Protein AF-A0A821IYE3-F1 (afdb_monomer_lite)

Radius of gyration: 22.17 Å; chains: 1; bounding box: 54×53×62 Å

Foldseek 3Di:
DQQQFLLVLLVLLQVLQVVLQCLVVVCVVPVVCVVPAAEAEAEPDDLLLPDQQSVLLVLLSSLQSNLVSLRQFHDFYHYDNDPVNCCRQCVPPVSVVVNVVSNVVNRVNSGQSNHADPVRDGNDDADDDDPVDDLPVLSVLLSQLSNQLRVQCCLQFPHADDVPDPLGTQPLVQLLLLLFPQVCLQVVCPDQDHQAVPDDSDDDPDDDPCNRCPPGNRLSRTDPSSNCCSCLRLLQSLSLQRSNLRSLVVDDLQSLQVSCVSDPSSVSSLVSLLVSLVSRDLQSNCCRRVVDGDDDPVVLVVLCVPDDSHSPDDHDSSSSSSVSVVSSVSSNQSSCCSHPVDGDDPVD

Structure (mmCIF, N/CA/C/O backbone):
data_AF-A0A821IYE3-F1
#
_entry.id   AF-A0A821IYE3-F1
#
loop_
_atom_site.group_PDB
_atom_site.id
_atom_site.type_symbol
_atom_site.label_atom_id
_atom_site.label_alt_id
_atom_site.label_comp_id
_atom_site.label_asym_id
_atom_site.label_entity_id
_atom_site.label_seq_id
_atom_site.pdbx_PDB_ins_code
_atom_site.Cartn_x
_atom_site.Cartn_y
_atom_site.Cartn_z
_atom_site.occupancy
_atom_site.B_iso_or_equiv
_atom_site.auth_seq_id
_atom_site.auth_comp_id
_atom_site.auth_asym_id
_atom_site.auth_atom_id
_atom_site.pdbx_PDB_model_num
ATOM 1 N N . VAL A 1 1 ? 1.508 6.274 3.520 1.00 46.75 1 VAL A N 1
ATOM 2 C CA . VAL A 1 1 ? 2.167 5.566 2.398 1.00 46.75 1 VAL A CA 1
ATOM 3 C C . VAL A 1 1 ? 3.207 6.440 1.694 1.00 46.75 1 VAL A C 1
ATOM 5 O O . VAL A 1 1 ? 4.390 6.249 1.892 1.00 46.75 1 VAL A O 1
ATOM 8 N N . ARG A 1 2 ? 2.815 7.497 0.974 1.00 52.16 2 ARG A N 1
ATOM 9 C CA . ARG A 1 2 ? 3.666 8.191 -0.016 1.00 52.16 2 ARG A CA 1
ATOM 10 C C . ARG A 1 2 ? 5.079 8.659 0.376 1.00 52.16 2 ARG A C 1
ATOM 12 O O . ARG A 1 2 ? 5.952 8.692 -0.479 1.00 52.16 2 ARG A O 1
ATOM 19 N N . ARG A 1 3 ? 5.283 9.075 1.627 1.00 57.94 3 ARG A N 1
ATOM 20 C CA . ARG A 1 3 ? 6.591 9.540 2.113 1.00 57.94 3 ARG A CA 1
ATOM 21 C C . ARG A 1 3 ? 7.444 8.433 2.724 1.00 57.94 3 ARG A C 1
ATOM 23 O O . ARG A 1 3 ? 8.630 8.634 2.848 1.00 57.94 3 ARG A O 1
ATOM 30 N N . ASN A 1 4 ? 6.841 7.304 3.091 1.00 61.84 4 ASN A N 1
ATOM 31 C CA . ASN A 1 4 ? 7.464 6.232 3.873 1.00 61.84 4 ASN A CA 1
ATOM 32 C C . ASN A 1 4 ? 7.354 4.866 3.159 1.00 61.84 4 ASN A C 1
ATOM 34 O O . ASN A 1 4 ? 7.509 3.827 3.797 1.00 61.84 4 ASN A O 1
ATOM 38 N N . GLY A 1 5 ? 7.004 4.865 1.867 1.00 76.94 5 GLY A N 1
ATOM 39 C CA . GLY A 1 5 ? 6.704 3.658 1.103 1.00 76.94 5 GLY A CA 1
ATOM 40 C C . GLY A 1 5 ? 5.578 2.816 1.703 1.00 76.94 5 GLY A C 1
ATOM 41 O O . GLY A 1 5 ? 4.672 3.320 2.381 1.00 76.94 5 GLY A O 1
ATOM 42 N N . ARG A 1 6 ? 5.672 1.511 1.453 1.00 78.88 6 ARG A N 1
ATOM 43 C CA . ARG A 1 6 ? 4.796 0.466 1.994 1.00 78.88 6 ARG A CA 1
ATOM 44 C C . ARG A 1 6 ? 5.051 0.158 3.480 1.00 78.88 6 ARG A C 1
ATOM 46 O O . ARG A 1 6 ? 4.275 -0.540 4.112 1.00 78.88 6 ARG A O 1
ATOM 53 N N . GLY A 1 7 ? 6.093 0.731 4.081 1.00 80.44 7 GLY A N 1
ATOM 54 C CA . GLY A 1 7 ? 6.325 0.640 5.525 1.00 80.44 7 GLY A CA 1
ATOM 55 C C . GLY A 1 7 ? 5.455 1.579 6.374 1.00 80.44 7 GLY A C 1
ATOM 56 O O . GLY A 1 7 ? 5.539 1.567 7.599 1.00 80.44 7 GLY A O 1
ATOM 57 N N . ALA A 1 8 ? 4.632 2.433 5.753 1.00 82.81 8 ALA A N 1
ATOM 58 C CA . ALA A 1 8 ? 3.844 3.442 6.463 1.00 82.81 8 ALA A CA 1
ATOM 59 C C . ALA A 1 8 ? 2.698 2.853 7.299 1.00 82.81 8 ALA A C 1
ATOM 61 O O . ALA A 1 8 ? 2.231 3.505 8.232 1.00 82.81 8 ALA A O 1
ATOM 62 N N . GLU A 1 9 ? 2.227 1.668 6.926 1.00 83.19 9 GLU A N 1
ATOM 63 C CA . GLU A 1 9 ? 1.075 0.978 7.487 1.00 83.19 9 GLU A CA 1
ATOM 64 C C . GLU A 1 9 ? 1.271 0.719 8.986 1.00 83.19 9 GLU A C 1
ATOM 66 O O . GLU A 1 9 ? 0.440 1.144 9.785 1.00 83.19 9 GLU A O 1
ATOM 71 N N . SER A 1 10 ? 2.413 0.149 9.385 1.00 86.62 10 SER A N 1
ATOM 72 C CA . SER A 1 10 ? 2.747 -0.068 10.801 1.00 86.62 10 SER A CA 1
ATOM 73 C C . SER A 1 10 ? 2.772 1.242 11.596 1.00 86.62 10 SER A C 1
ATOM 75 O O . SER A 1 10 ? 2.124 1.340 12.635 1.00 86.62 10 SER A O 1
ATOM 77 N N . SER A 1 11 ? 3.415 2.298 11.079 1.00 86.94 11 SER A N 1
ATOM 78 C CA . SER A 1 11 ? 3.460 3.590 11.782 1.00 86.94 11 SER A CA 1
ATOM 79 C C . SER A 1 11 ? 2.073 4.219 11.966 1.00 86.94 11 SER A C 1
ATOM 81 O O . SER A 1 11 ? 1.833 4.900 12.961 1.00 86.94 11 SER A O 1
ATOM 83 N N . GLN A 1 12 ? 1.154 4.019 11.014 1.00 86.31 12 GLN A N 1
ATOM 84 C CA . GLN A 1 12 ? -0.226 4.497 11.132 1.00 86.31 12 GLN A CA 1
ATOM 85 C C . GLN A 1 12 ? -1.007 3.719 12.194 1.00 86.31 12 GLN A C 1
ATOM 87 O O . GLN A 1 12 ? -1.768 4.325 12.952 1.00 86.31 12 GLN A O 1
ATOM 92 N N . GLU A 1 13 ? -0.811 2.403 12.265 1.00 87.94 13 GLU A N 1
ATOM 93 C CA . GLU A 1 13 ? -1.439 1.553 13.276 1.00 87.94 13 GLU A CA 1
ATOM 94 C C . GLU A 1 13 ? -0.917 1.873 14.676 1.00 87.94 13 GLU A C 1
ATOM 96 O O . GLU A 1 13 ? -1.718 2.142 15.569 1.00 87.94 13 GLU A O 1
ATOM 101 N N . GLU A 1 14 ? 0.401 1.958 14.860 1.00 89.19 14 GLU A N 1
ATOM 102 C CA . GLU A 1 14 ? 0.997 2.319 16.149 1.00 89.19 14 GLU A CA 1
ATOM 103 C C . GLU A 1 14 ? 0.532 3.695 16.638 1.00 89.19 14 GLU A C 1
ATOM 105 O O . GLU A 1 14 ? 0.160 3.850 17.802 1.00 89.19 14 GLU A O 1
ATOM 110 N N . ALA A 1 15 ? 0.532 4.702 15.757 1.00 90.06 15 ALA A N 1
ATOM 111 C CA . ALA A 1 15 ? 0.094 6.047 16.117 1.00 90.06 15 ALA A CA 1
ATOM 112 C C . ALA A 1 15 ? -1.390 6.071 16.510 1.00 90.06 15 ALA A C 1
ATOM 114 O O . ALA A 1 15 ? -1.751 6.688 17.512 1.00 90.06 15 ALA A O 1
ATOM 115 N N . SER A 1 16 ? -2.240 5.372 15.750 1.00 90.06 16 SER A N 1
ATOM 116 C CA . SER A 1 16 ? -3.677 5.289 16.038 1.00 90.06 16 SER A CA 1
ATOM 117 C C . SER A 1 16 ? -3.936 4.574 17.363 1.00 90.06 16 SER A C 1
ATOM 119 O O . SER A 1 16 ? -4.686 5.075 18.195 1.00 90.06 16 SER A O 1
ATOM 121 N N . GLY A 1 17 ? -3.281 3.434 17.588 1.00 90.75 17 GLY A N 1
ATOM 122 C CA . GLY A 1 17 ? -3.427 2.643 18.804 1.00 90.75 17 GLY A CA 1
ATOM 123 C C . GLY A 1 17 ? -3.004 3.394 20.061 1.00 90.75 17 GLY A C 1
ATOM 124 O O . GLY A 1 17 ? -3.775 3.465 21.018 1.00 90.75 17 GLY A O 1
ATOM 125 N N . LYS A 1 18 ? -1.835 4.048 20.028 1.00 92.25 18 LYS A N 1
ATOM 126 C CA . LYS A 1 18 ? -1.357 4.903 21.127 1.00 92.25 18 LYS A CA 1
ATOM 127 C C . LYS A 1 18 ? -2.339 6.039 21.425 1.00 92.25 18 LYS A C 1
ATOM 129 O O . LYS A 1 18 ? -2.663 6.267 22.587 1.00 92.25 18 LYS A O 1
ATOM 134 N N . LEU A 1 19 ? -2.873 6.702 20.395 1.00 92.19 19 LEU A N 1
ATOM 135 C CA . LEU A 1 19 ? -3.896 7.742 20.559 1.00 92.19 19 LEU A CA 1
ATOM 136 C C . LEU A 1 19 ? -5.156 7.213 21.256 1.00 92.19 19 LEU A C 1
ATOM 138 O O . LEU A 1 19 ? -5.636 7.843 22.197 1.00 92.19 19 LEU A O 1
ATOM 142 N N . TYR A 1 20 ? -5.675 6.056 20.834 1.00 92.31 20 TYR A N 1
ATOM 143 C CA . TYR A 1 20 ? -6.845 5.446 21.472 1.00 92.31 20 TYR A CA 1
ATOM 144 C C . TYR A 1 20 ? -6.582 5.070 22.934 1.00 92.31 20 TYR A C 1
ATOM 146 O O . TYR A 1 20 ? -7.424 5.332 23.791 1.00 92.31 20 TYR A O 1
ATOM 154 N N . ALA A 1 21 ? -5.411 4.505 23.233 1.00 90.06 21 ALA A N 1
ATOM 155 C CA . ALA A 1 21 ? -5.035 4.088 24.583 1.00 90.06 21 ALA A CA 1
ATOM 156 C C . ALA A 1 21 ? -4.875 5.273 25.553 1.00 90.06 21 ALA A C 1
ATOM 158 O O . ALA A 1 21 ? -5.255 5.187 26.721 1.00 90.06 21 ALA A O 1
ATOM 159 N N . MET A 1 22 ? -4.361 6.408 25.068 1.00 91.94 22 MET A N 1
ATOM 160 C CA . MET A 1 22 ? -4.157 7.612 25.882 1.00 91.94 22 MET A CA 1
ATOM 161 C C . MET A 1 22 ? -5.466 8.287 26.313 1.00 91.94 22 MET A C 1
ATOM 163 O O . MET A 1 22 ? -5.477 9.019 27.303 1.00 91.94 22 MET A O 1
ATOM 167 N N . LEU A 1 23 ? -6.575 8.050 25.606 1.00 90.50 23 LEU A N 1
ATOM 168 C CA . LEU A 1 23 ? -7.849 8.736 25.837 1.00 90.50 23 LEU A CA 1
ATOM 169 C C . LEU A 1 23 ? -8.350 8.604 27.284 1.00 90.50 23 LEU A C 1
ATOM 171 O O . LEU A 1 23 ? -8.834 9.574 27.864 1.00 90.50 23 LEU A O 1
ATOM 175 N N . GLU A 1 24 ? -8.207 7.427 27.887 1.00 86.19 24 GLU A N 1
ATOM 176 C CA . GLU A 1 24 ? -8.676 7.181 29.256 1.00 86.19 24 GLU A CA 1
ATOM 177 C C . GLU A 1 24 ? -7.833 7.920 30.300 1.00 86.19 24 GLU A C 1
ATOM 179 O O . GLU A 1 24 ? -8.366 8.426 31.284 1.00 86.19 24 GLU A O 1
ATOM 184 N N . GLN A 1 25 ? -6.529 8.078 30.054 1.00 89.31 25 GLN A N 1
ATOM 185 C CA . GLN A 1 25 ? -5.665 8.887 30.917 1.00 89.31 25 GLN A CA 1
ATOM 186 C C . GLN A 1 25 ? -6.094 10.361 30.894 1.00 89.31 25 GLN A C 1
ATOM 188 O O . GLN A 1 25 ? -6.140 11.005 31.942 1.00 89.31 25 GLN A O 1
ATOM 193 N N . PHE A 1 26 ? -6.478 10.879 29.720 1.00 90.69 26 PHE A N 1
ATOM 194 C CA . PHE A 1 26 ? -7.023 12.233 29.596 1.00 90.69 26 PHE A CA 1
ATOM 195 C C . PHE A 1 26 ? -8.342 12.398 30.348 1.00 90.69 26 PHE A C 1
ATOM 197 O O . PHE A 1 26 ? -8.493 13.372 31.077 1.00 90.69 26 PHE A O 1
ATOM 204 N N . LYS A 1 27 ? -9.273 11.448 30.228 1.00 91.25 27 LYS A N 1
ATOM 205 C CA . LYS A 1 27 ? -10.560 11.503 30.941 1.00 91.25 27 LYS A CA 1
ATOM 206 C C . LYS A 1 27 ? -10.408 11.452 32.456 1.00 91.25 27 LYS A C 1
ATOM 208 O O . LYS A 1 27 ? -11.122 12.156 33.160 1.00 91.25 27 LYS A O 1
ATOM 213 N N . ASN A 1 28 ? -9.473 10.642 32.950 1.00 89.81 28 ASN A N 1
ATOM 214 C CA . ASN A 1 28 ? -9.194 10.546 34.381 1.00 89.81 28 ASN A CA 1
ATOM 215 C C . ASN A 1 28 ? -8.595 11.846 34.931 1.00 89.81 28 ASN A C 1
ATOM 217 O O . ASN A 1 28 ? -8.891 12.230 36.058 1.00 89.81 28 ASN A O 1
ATOM 221 N N . LYS A 1 29 ? -7.756 12.521 34.136 1.00 95.19 29 LYS A N 1
ATOM 222 C CA . LYS A 1 29 ? -7.135 13.795 34.515 1.00 95.19 29 LYS A CA 1
ATOM 223 C C . LYS A 1 29 ? -8.089 14.989 34.384 1.00 95.19 29 LYS A C 1
ATOM 225 O O . LYS A 1 29 ? -7.988 15.918 35.178 1.00 95.19 29 LYS A O 1
ATOM 230 N N . TYR A 1 30 ? -8.986 14.958 33.399 1.00 95.12 30 TYR A N 1
ATOM 231 C CA . TYR A 1 30 ? -9.912 16.038 33.047 1.00 95.12 30 TYR A CA 1
ATOM 232 C C . TYR A 1 30 ? -11.354 15.500 33.009 1.00 95.12 30 TYR A C 1
ATOM 234 O O . TYR A 1 30 ? -11.823 15.062 31.950 1.00 95.12 30 TYR A O 1
ATOM 242 N N . PRO A 1 31 ? -12.070 15.487 34.151 1.00 91.75 31 PRO A N 1
ATOM 243 C CA . PRO A 1 31 ? -13.416 14.916 34.256 1.00 91.75 31 PRO A CA 1
ATOM 244 C C . PRO A 1 31 ? -14.448 15.537 33.301 1.00 91.75 31 PRO A C 1
ATOM 246 O O . PRO A 1 31 ? -15.399 14.870 32.883 1.00 91.75 31 PRO A O 1
ATOM 249 N N . GLU A 1 32 ? -14.258 16.797 32.905 1.00 94.06 32 GLU A N 1
ATOM 250 C CA . GLU A 1 32 ? -15.062 17.489 31.896 1.00 94.06 32 GLU A CA 1
ATOM 251 C C . GLU A 1 32 ? -14.998 16.806 30.518 1.00 94.06 32 GLU A C 1
ATOM 253 O O . GLU A 1 32 ? -15.943 16.891 29.732 1.00 94.06 32 GLU A O 1
ATOM 258 N N . LEU A 1 33 ? -13.933 16.043 30.249 1.00 92.44 33 LEU A N 1
ATOM 259 C CA . LEU A 1 33 ? -13.732 15.287 29.015 1.00 92.44 33 LEU A CA 1
ATOM 260 C C . LEU A 1 33 ? -14.291 13.859 29.078 1.00 92.44 33 LEU A C 1
ATOM 262 O O . LEU A 1 33 ? -14.030 13.083 28.161 1.00 92.44 33 LEU A O 1
ATOM 266 N N . LYS A 1 34 ? -15.094 13.481 30.087 1.00 88.69 34 LYS A N 1
ATOM 267 C CA . LYS A 1 34 ? -15.634 12.108 30.242 1.00 88.69 34 LYS A CA 1
ATOM 268 C C . LYS A 1 34 ? -16.288 11.526 28.977 1.00 88.69 34 LYS A C 1
ATOM 270 O O . LYS A 1 34 ? -16.219 10.322 28.735 1.00 88.69 34 LYS A O 1
ATOM 275 N N . ASN A 1 35 ? -16.877 12.385 28.143 1.00 89.00 35 ASN A N 1
ATOM 276 C CA . ASN A 1 35 ? -17.561 12.010 26.902 1.00 89.00 35 ASN A CA 1
ATOM 277 C C . ASN A 1 35 ? -16.679 12.106 25.643 1.00 89.00 35 ASN A C 1
ATOM 279 O O . ASN A 1 35 ? -17.167 11.835 24.545 1.00 89.00 35 ASN A O 1
ATOM 283 N N . LEU A 1 36 ? -15.405 12.490 25.775 1.00 89.94 36 LEU A N 1
ATOM 284 C CA . LEU A 1 36 ? -14.471 12.605 24.659 1.00 89.94 36 LEU A CA 1
ATOM 285 C C . LEU A 1 36 ? -14.284 11.243 23.980 1.00 89.94 36 LEU A C 1
ATOM 287 O O . LEU A 1 36 ? -14.070 10.217 24.633 1.00 89.94 36 LEU A O 1
ATOM 291 N N . LYS A 1 37 ? -14.344 11.245 22.648 1.00 87.44 37 LYS A N 1
ATOM 292 C CA . LYS A 1 37 ? -14.108 10.075 21.800 1.00 87.44 37 LYS A CA 1
ATOM 293 C C . LYS A 1 37 ? -13.188 10.460 20.655 1.00 87.44 37 LYS A C 1
ATOM 295 O O . LYS A 1 37 ? -13.336 11.526 20.067 1.00 87.44 37 LYS A O 1
ATOM 300 N N . ILE A 1 38 ? -12.269 9.563 20.314 1.00 89.94 38 ILE A N 1
ATOM 301 C CA . ILE A 1 38 ? -11.395 9.721 19.151 1.00 89.94 38 ILE A CA 1
ATOM 302 C C . ILE A 1 38 ? -12.020 8.966 17.984 1.00 89.94 38 ILE A C 1
ATOM 304 O O . ILE A 1 38 ? -12.283 7.768 18.082 1.00 89.94 38 ILE A O 1
ATOM 308 N N . HIS A 1 39 ? -12.266 9.676 16.886 1.00 90.38 39 HIS A N 1
ATOM 309 C CA . HIS A 1 39 ? -12.798 9.107 15.652 1.00 90.38 39 HIS A CA 1
ATOM 310 C C . HIS A 1 39 ? -11.628 8.907 14.687 1.00 90.38 39 HIS A C 1
ATOM 312 O O . HIS A 1 39 ? -10.963 9.871 14.304 1.00 90.38 39 HIS A O 1
ATOM 318 N N . GLY A 1 40 ? -11.345 7.658 14.314 1.00 86.31 40 GLY A N 1
ATOM 319 C CA . GLY A 1 40 ? -10.315 7.373 13.314 1.00 86.31 40 GLY A CA 1
ATOM 320 C C . GLY A 1 40 ? -10.782 7.836 11.942 1.00 86.31 40 GLY A C 1
ATOM 321 O O . GLY A 1 40 ? -11.825 7.378 11.489 1.00 86.31 40 GLY A O 1
ATOM 322 N N . PHE A 1 41 ? -10.042 8.728 11.282 1.00 88.75 41 PHE A N 1
ATOM 323 C CA . PHE A 1 41 ? -10.329 9.133 9.905 1.00 88.75 41 PHE A CA 1
ATOM 324 C C . PHE A 1 41 ? -9.314 8.519 8.939 1.00 88.75 41 PHE A C 1
ATOM 326 O O . PHE A 1 41 ? -8.134 8.873 8.950 1.00 88.75 41 PHE A O 1
ATOM 333 N N . SER A 1 42 ? -9.784 7.627 8.069 1.00 84.56 42 SER A N 1
ATOM 334 C CA . SER A 1 42 ? -8.978 7.032 7.006 1.00 84.56 42 SER A CA 1
ATOM 335 C C . SER A 1 42 ? -9.132 7.828 5.709 1.00 84.56 42 SER A C 1
ATOM 337 O O . SER A 1 42 ? -10.143 7.739 5.003 1.00 84.56 42 SER A O 1
ATOM 339 N N . GLY 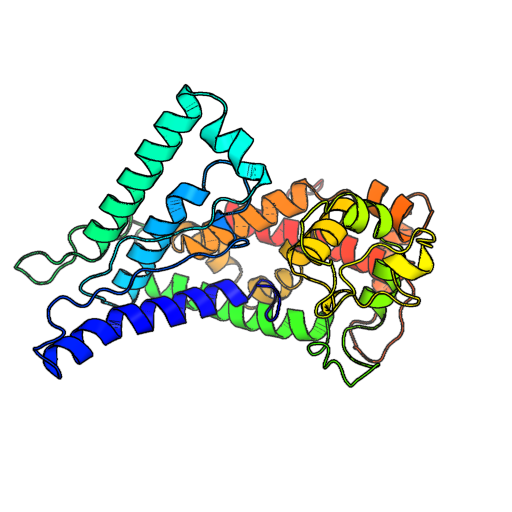A 1 43 ? -8.127 8.648 5.398 1.00 79.38 43 GLY A N 1
ATOM 340 C CA . GLY A 1 43 ? -8.059 9.407 4.148 1.00 79.38 43 GLY A CA 1
ATOM 341 C C . GLY A 1 43 ? -7.747 8.522 2.940 1.00 79.38 43 GLY A C 1
ATOM 342 O O . GLY A 1 43 ? -7.151 7.465 3.101 1.00 79.38 43 GLY A O 1
ATOM 343 N N . GLY A 1 44 ? -8.103 8.986 1.736 1.00 67.44 44 GLY A N 1
ATOM 344 C CA . GLY A 1 44 ? -7.931 8.238 0.486 1.00 67.44 44 GLY A CA 1
ATOM 345 C C . GLY A 1 44 ? -6.506 7.710 0.259 1.00 67.44 44 GLY A C 1
ATOM 346 O O . GLY A 1 44 ? -5.550 8.486 0.223 1.00 67.44 44 GLY A O 1
ATOM 347 N N . GLY A 1 45 ? -6.383 6.400 0.035 1.00 63.22 45 GLY A N 1
ATOM 348 C CA . GLY A 1 45 ? -5.127 5.726 -0.318 1.00 63.22 45 GLY A CA 1
ATOM 349 C C . GLY A 1 45 ? -4.608 4.731 0.722 1.00 63.22 45 GLY A C 1
ATOM 350 O O . GLY A 1 45 ? -3.466 4.288 0.602 1.00 63.22 45 GLY A O 1
ATOM 351 N N . ALA A 1 46 ? -5.408 4.376 1.732 1.00 64.56 46 ALA A N 1
ATOM 352 C CA . ALA A 1 46 ? -5.123 3.216 2.577 1.00 64.56 46 ALA A CA 1
ATOM 353 C C . ALA A 1 46 ? -5.199 1.911 1.759 1.00 64.56 46 ALA A C 1
ATOM 355 O O . ALA A 1 46 ? -5.975 1.829 0.808 1.00 64.56 46 ALA A O 1
ATOM 356 N N . ALA A 1 47 ? -4.454 0.868 2.145 1.00 62.78 47 ALA A N 1
ATOM 357 C CA . ALA A 1 47 ? -4.479 -0.425 1.446 1.00 62.78 47 ALA A CA 1
ATOM 358 C C . ALA A 1 47 ? -5.904 -1.007 1.334 1.00 62.78 47 ALA A C 1
ATOM 360 O O . ALA A 1 47 ? -6.296 -1.497 0.283 1.00 62.78 47 ALA A O 1
ATOM 361 N N . LEU A 1 48 ? -6.716 -0.859 2.388 1.00 65.56 48 LEU A N 1
ATOM 362 C CA . LEU A 1 48 ? -8.122 -1.284 2.410 1.00 65.56 48 LEU A CA 1
ATOM 363 C C . LEU A 1 48 ? -9.045 -0.446 1.513 1.00 65.56 48 LEU A C 1
ATOM 365 O O . LEU A 1 48 ? -10.130 -0.892 1.158 1.00 65.56 48 LEU A O 1
ATOM 369 N N . GLN A 1 49 ? -8.626 0.758 1.128 1.00 69.56 49 GLN A N 1
ATOM 370 C CA . GLN A 1 49 ? -9.373 1.633 0.227 1.00 69.56 49 GLN A CA 1
ATOM 371 C C . GLN A 1 49 ? -9.032 1.396 -1.244 1.00 69.56 49 GLN A C 1
ATOM 373 O O . GLN A 1 49 ? -9.502 2.148 -2.086 1.00 69.56 49 GLN A O 1
ATOM 378 N N . ARG A 1 50 ? -8.241 0.375 -1.587 1.00 61.47 50 ARG A N 1
ATOM 379 C CA . ARG A 1 50 ? -7.919 0.016 -2.973 1.00 61.47 50 ARG A CA 1
ATOM 380 C C . ARG A 1 50 ? -8.628 -1.305 -3.303 1.00 61.47 50 ARG A C 1
ATOM 382 O O . ARG A 1 50 ? -8.245 -2.342 -2.780 1.00 61.47 50 ARG A O 1
ATOM 389 N N . GLY A 1 51 ? -9.695 -1.265 -4.114 1.00 52.56 51 GLY A N 1
ATOM 390 C CA . GLY A 1 51 ? -10.368 -2.480 -4.625 1.00 52.56 51 GLY A CA 1
ATOM 391 C C . GLY A 1 51 ? -11.782 -2.808 -4.105 1.00 52.56 51 GLY A C 1
ATOM 392 O O . GLY A 1 51 ? -12.003 -3.876 -3.547 1.00 52.56 51 GLY A O 1
ATOM 393 N N . GLY A 1 52 ? -12.767 -1.931 -4.340 1.00 55.62 52 GLY A N 1
ATOM 394 C CA . GLY A 1 52 ? -14.147 -2.366 -4.651 1.00 55.62 52 GLY A CA 1
ATOM 395 C C . GLY A 1 52 ? -14.967 -3.152 -3.611 1.00 55.62 52 GLY A C 1
ATOM 396 O O . GLY A 1 52 ? -15.900 -3.835 -4.007 1.00 55.62 52 GLY A O 1
ATOM 397 N N . GLY A 1 53 ? -14.679 -3.055 -2.306 1.00 60.94 53 GLY A N 1
ATOM 398 C CA . GLY A 1 53 ? -15.571 -3.596 -1.258 1.00 60.94 53 GLY A CA 1
ATOM 399 C C . GLY A 1 53 ? -14.945 -3.705 0.134 1.00 60.94 53 GLY A C 1
ATOM 400 O O . GLY A 1 53 ? -15.601 -3.463 1.146 1.00 60.94 53 GLY A O 1
ATOM 401 N N . ARG A 1 54 ? -13.631 -3.951 0.202 1.00 74.56 54 ARG A N 1
ATOM 402 C CA . ARG A 1 54 ? -12.887 -4.070 1.475 1.00 74.56 54 ARG A CA 1
ATOM 403 C C . ARG A 1 54 ? -12.7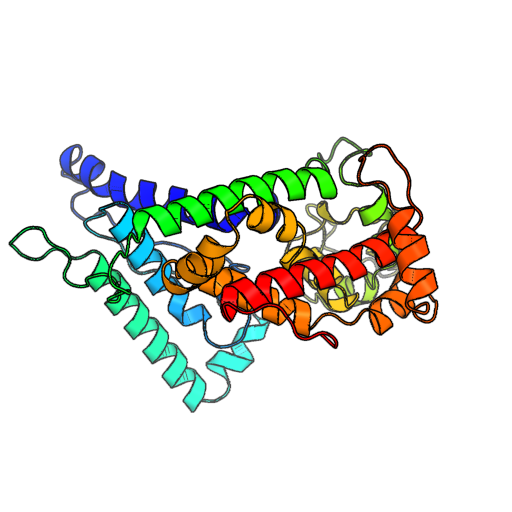03 -2.755 2.228 1.00 74.56 54 ARG A C 1
ATOM 405 O O . ARG A 1 54 ? -12.311 -2.761 3.392 1.00 74.56 54 ARG A O 1
ATOM 412 N N . VAL A 1 55 ? -13.040 -1.634 1.592 1.00 79.06 55 VAL A N 1
ATOM 413 C CA . VAL A 1 55 ? -13.072 -0.312 2.229 1.00 79.06 55 VAL A CA 1
ATOM 414 C C . VAL A 1 55 ? -13.986 -0.296 3.454 1.00 79.06 55 VAL A C 1
ATOM 416 O O . VAL A 1 55 ? -13.732 0.430 4.412 1.00 79.06 55 VAL A O 1
ATOM 419 N N . THR A 1 56 ? -15.003 -1.155 3.461 1.00 83.12 56 THR A N 1
ATOM 420 C CA . THR A 1 56 ? -15.918 -1.327 4.589 1.00 83.12 56 THR A CA 1
ATOM 421 C C . THR A 1 56 ? -15.218 -1.881 5.837 1.00 83.12 56 THR A C 1
ATOM 423 O O . THR A 1 56 ? -15.602 -1.545 6.953 1.00 83.12 56 THR A O 1
ATOM 426 N N . GLU A 1 57 ? -14.119 -2.630 5.683 1.00 85.12 57 GLU A N 1
ATOM 427 C CA . GLU A 1 57 ? -13.357 -3.239 6.784 1.00 85.12 57 GLU A CA 1
ATOM 428 C C . GLU A 1 57 ? -12.416 -2.260 7.513 1.00 85.12 57 GLU A C 1
ATOM 430 O O . GLU A 1 57 ? -11.774 -2.638 8.495 1.00 85.12 57 GLU A O 1
ATOM 435 N N . VAL A 1 58 ? -12.308 -1.003 7.063 1.00 85.81 58 VAL A N 1
ATOM 436 C CA . VAL A 1 58 ? -11.441 0.010 7.697 1.00 85.81 58 VAL A CA 1
ATOM 437 C C . VAL A 1 58 ? -11.779 0.179 9.178 1.00 85.81 58 VAL A C 1
ATOM 439 O O . VAL A 1 58 ? -10.874 0.226 10.010 1.00 85.81 58 VAL A O 1
ATOM 442 N N . ALA A 1 59 ? -13.072 0.213 9.518 1.00 87.88 59 ALA A N 1
ATOM 443 C CA . ALA A 1 59 ? -13.519 0.365 10.899 1.00 87.88 59 ALA A CA 1
ATOM 444 C C . ALA A 1 59 ? -13.035 -0.785 11.789 1.00 87.88 59 ALA A C 1
ATOM 446 O O . ALA A 1 59 ? -12.482 -0.554 12.863 1.00 87.88 59 ALA A O 1
ATOM 447 N N . HIS A 1 60 ? -13.154 -2.021 11.304 1.00 87.44 60 HIS A N 1
ATOM 448 C CA . HIS A 1 60 ? -12.630 -3.195 11.991 1.00 87.44 60 HIS A CA 1
ATOM 449 C C . HIS A 1 60 ? -11.115 -3.092 12.210 1.00 87.44 60 HIS A C 1
ATOM 451 O O . HIS A 1 60 ? -10.638 -3.436 13.290 1.00 87.44 60 HIS A O 1
ATOM 457 N N . ASN A 1 61 ? -10.343 -2.548 11.261 1.00 86.31 61 ASN A N 1
ATOM 458 C CA . ASN A 1 61 ? -8.914 -2.349 11.505 1.00 86.31 61 ASN A CA 1
ATOM 459 C C . ASN A 1 61 ? -8.646 -1.411 12.693 1.00 86.31 61 ASN A C 1
ATOM 461 O O . ASN A 1 61 ? -7.808 -1.724 13.536 1.00 86.31 61 ASN A O 1
ATOM 465 N N . HIS A 1 62 ? -9.389 -0.304 12.792 1.00 89.00 62 HIS A N 1
ATOM 466 C CA . HIS A 1 62 ? -9.286 0.613 13.929 1.00 89.00 62 HIS A CA 1
ATOM 467 C C . HIS A 1 62 ? -9.649 -0.065 15.257 1.00 89.00 62 HIS A C 1
ATOM 469 O O . HIS A 1 62 ? -8.909 0.104 16.222 1.00 89.00 62 HIS A O 1
ATOM 475 N N . GLY A 1 63 ? -10.717 -0.872 15.299 1.00 89.50 63 GLY A N 1
ATOM 476 C CA . GLY A 1 63 ? -11.106 -1.634 16.496 1.00 89.50 63 GLY A CA 1
ATOM 477 C C . GLY A 1 63 ? -10.028 -2.602 16.968 1.00 89.50 63 GLY A C 1
ATOM 478 O O . GLY A 1 63 ? -9.671 -2.619 18.147 1.00 89.50 63 GLY A O 1
ATOM 479 N N . ARG A 1 64 ? -9.429 -3.347 16.034 1.00 87.69 64 ARG A N 1
ATOM 480 C CA . ARG A 1 64 ? -8.367 -4.307 16.346 1.00 87.69 64 ARG A CA 1
ATOM 481 C C . ARG A 1 64 ? -7.121 -3.609 16.878 1.00 87.69 64 ARG A C 1
ATOM 483 O O . ARG A 1 64 ? -6.557 -4.062 17.869 1.00 87.69 64 ARG A O 1
ATOM 490 N N . VAL A 1 65 ? -6.710 -2.516 16.234 1.00 88.88 65 VAL A N 1
ATOM 491 C CA . VAL A 1 65 ? -5.564 -1.706 16.665 1.00 88.88 65 VAL A CA 1
ATOM 492 C C . VAL A 1 65 ? -5.829 -1.096 18.042 1.00 88.88 65 VAL A C 1
ATOM 494 O O . VAL A 1 65 ? -4.988 -1.204 18.925 1.00 88.88 65 VAL A O 1
ATOM 497 N N . ALA A 1 66 ? -7.006 -0.511 18.267 1.00 89.81 66 ALA A N 1
ATOM 498 C CA . ALA A 1 66 ? -7.385 0.047 19.562 1.00 89.81 66 ALA A CA 1
ATOM 499 C C . ALA A 1 66 ? -7.308 -1.011 20.676 1.00 89.81 66 ALA A C 1
ATOM 501 O O . ALA A 1 66 ? -6.686 -0.775 21.709 1.00 89.81 66 ALA A O 1
ATOM 502 N N . ARG A 1 67 ? -7.860 -2.203 20.432 1.00 87.81 67 ARG A N 1
ATOM 503 C CA . ARG A 1 67 ? -7.806 -3.337 21.361 1.00 87.81 67 ARG A CA 1
ATOM 504 C C . ARG A 1 67 ? -6.381 -3.831 21.623 1.00 87.81 67 ARG A C 1
ATOM 506 O O . ARG A 1 67 ? -6.045 -4.092 22.771 1.00 87.81 67 ARG A O 1
ATOM 513 N N . TYR A 1 68 ? -5.549 -3.948 20.584 1.00 86.50 68 TYR A N 1
ATOM 514 C CA . TYR A 1 68 ? -4.142 -4.353 20.717 1.00 86.50 68 TYR A CA 1
ATOM 515 C C . TYR A 1 68 ? -3.364 -3.415 21.653 1.00 86.50 68 TYR A C 1
ATOM 517 O O . TYR A 1 68 ? -2.556 -3.866 22.452 1.00 86.50 68 TYR A O 1
ATOM 525 N N . PHE A 1 69 ? -3.676 -2.118 21.623 1.00 88.19 69 PHE A N 1
ATOM 526 C CA . PHE A 1 69 ? -3.117 -1.120 22.539 1.00 88.19 69 PHE A CA 1
ATOM 527 C C . PHE A 1 69 ? -3.939 -0.933 23.831 1.00 88.19 69 PHE A C 1
ATOM 529 O O . PHE A 1 69 ? -3.764 0.062 24.532 1.00 88.19 69 PHE A O 1
ATOM 536 N N . HIS A 1 70 ? -4.838 -1.866 24.162 1.00 87.38 70 HIS A N 1
ATOM 537 C CA . HIS A 1 70 ? -5.669 -1.856 25.374 1.00 87.38 70 HIS A CA 1
ATOM 538 C C . HIS A 1 70 ? -6.542 -0.602 25.552 1.00 87.38 70 HIS A C 1
ATOM 540 O O . HIS A 1 70 ? -6.843 -0.177 26.671 1.00 87.38 70 HIS A O 1
ATOM 546 N N . ALA A 1 71 ? -6.978 0.008 24.450 1.00 88.75 71 ALA A N 1
ATOM 547 C CA . ALA A 1 71 ? -7.940 1.096 24.506 1.00 88.75 71 ALA A CA 1
ATOM 548 C C . ALA A 1 71 ? -9.309 0.582 24.975 1.00 88.75 71 ALA A C 1
ATOM 550 O O . ALA A 1 71 ? -9.825 -0.416 24.472 1.00 88.75 71 ALA A O 1
ATOM 551 N N . LYS A 1 72 ? -9.931 1.312 25.905 1.00 86.00 72 LYS A N 1
ATOM 552 C CA . LYS A 1 72 ? -11.245 0.953 26.471 1.00 86.00 72 LYS A CA 1
ATOM 553 C C . LYS A 1 72 ? -12.422 1.435 25.629 1.00 86.00 72 LYS A C 1
ATOM 555 O O . LYS A 1 72 ? -13.558 1.018 25.833 1.00 86.00 72 LYS A O 1
ATOM 560 N N . THR A 1 73 ? -12.180 2.385 24.731 1.00 83.88 73 THR A N 1
ATOM 561 C CA . THR A 1 73 ? -13.224 2.952 23.886 1.00 83.88 73 THR A CA 1
ATOM 562 C C . THR A 1 73 ? -12.642 3.598 22.639 1.00 83.88 73 THR A C 1
ATOM 564 O O . THR A 1 73 ? -11.508 4.078 22.630 1.00 83.88 73 THR A O 1
ATOM 567 N N . MET A 1 74 ? -13.459 3.661 21.594 1.00 88.75 74 MET A N 1
ATOM 568 C CA . MET A 1 74 ? -13.199 4.423 20.382 1.00 88.75 74 MET A CA 1
ATOM 569 C C . MET A 1 74 ? -14.507 5.009 19.846 1.00 88.75 74 MET A C 1
ATOM 571 O O . MET A 1 74 ? -15.599 4.494 20.102 1.00 88.75 74 MET A O 1
ATOM 575 N N . GLY A 1 75 ? -14.406 6.112 19.109 1.00 88.69 75 GLY A N 1
ATOM 576 C CA . GLY A 1 75 ? -15.516 6.612 18.307 1.00 88.69 75 GLY A CA 1
ATOM 577 C C . GLY A 1 75 ? -15.698 5.806 17.015 1.00 88.69 75 GLY A C 1
ATOM 578 O O . GLY A 1 75 ? -14.841 4.988 16.672 1.00 88.69 75 GLY A O 1
ATOM 579 N N . PRO A 1 76 ? -16.794 6.039 16.272 1.00 88.06 76 PRO A N 1
ATOM 580 C CA . PRO A 1 76 ? -16.976 5.456 14.949 1.00 88.06 76 PRO A CA 1
ATOM 581 C C . PRO A 1 76 ? -15.823 5.844 14.020 1.00 88.06 76 PRO A C 1
ATOM 583 O O . PRO A 1 76 ? -15.270 6.946 14.098 1.00 88.06 76 PRO A O 1
ATOM 586 N N . SER A 1 77 ? -15.469 4.924 13.128 1.00 88.19 77 SER A N 1
ATOM 587 C CA . SER A 1 77 ? -14.460 5.187 12.109 1.00 88.19 77 SER A CA 1
ATOM 588 C C . SER A 1 77 ? -15.083 5.930 10.938 1.00 88.19 77 SER A C 1
ATOM 590 O O . SER A 1 77 ? -16.159 5.587 10.450 1.00 88.19 77 SER A O 1
ATOM 592 N N . LEU A 1 78 ? -14.368 6.942 10.476 1.00 88.88 78 LEU A N 1
ATOM 593 C CA . LEU A 1 78 ? -14.689 7.747 9.315 1.00 88.88 78 LEU A CA 1
ATOM 594 C C . LEU A 1 78 ? -13.748 7.346 8.182 1.00 88.88 78 LEU A C 1
ATOM 596 O O . LEU A 1 78 ? -12.565 7.079 8.404 1.00 88.88 78 LEU A O 1
ATOM 600 N N . LEU A 1 79 ? -14.245 7.317 6.951 1.00 87.44 79 LEU A N 1
ATOM 601 C CA . LEU A 1 79 ? -13.422 6.957 5.804 1.00 87.44 79 LEU A CA 1
ATOM 602 C C . LEU A 1 79 ? -13.781 7.775 4.573 1.00 87.44 79 LEU A C 1
ATOM 604 O O . LEU A 1 79 ? -14.923 8.182 4.378 1.00 87.44 79 LEU A O 1
ATOM 608 N N . THR A 1 80 ? -12.778 7.998 3.732 1.00 86.25 80 THR A N 1
ATOM 609 C CA . THR A 1 80 ? -12.967 8.552 2.393 1.00 86.25 80 THR A CA 1
ATOM 610 C C . THR A 1 80 ? -13.328 7.427 1.425 1.00 86.25 80 THR A C 1
ATOM 612 O O . THR A 1 80 ? -12.519 6.523 1.223 1.00 86.25 80 THR A O 1
ATOM 615 N N . ILE A 1 81 ? -14.495 7.505 0.780 1.00 84.62 81 ILE A N 1
ATOM 616 C CA . ILE A 1 81 ? -14.767 6.723 -0.435 1.00 84.62 81 ILE A CA 1
ATOM 617 C C . ILE A 1 81 ? -14.122 7.459 -1.608 1.00 84.62 81 ILE A C 1
ATOM 619 O O . ILE A 1 81 ? -14.378 8.646 -1.821 1.00 84.62 81 ILE A O 1
ATOM 623 N N . GLN A 1 82 ? -13.244 6.789 -2.354 1.00 79.25 82 GLN A N 1
ATOM 624 C CA . GLN A 1 82 ? -12.584 7.426 -3.491 1.00 79.25 82 GLN A CA 1
ATOM 625 C C . GLN A 1 82 ? -13.571 7.585 -4.654 1.00 79.25 82 GLN A C 1
ATOM 627 O O . GLN A 1 82 ? -14.418 6.726 -4.879 1.00 79.25 82 GLN A O 1
ATOM 632 N N . GLY A 1 83 ? -13.441 8.665 -5.433 1.00 79.12 83 GLY A N 1
ATOM 633 C CA . GLY A 1 83 ? -14.404 8.992 -6.496 1.00 79.12 83 GLY A CA 1
ATOM 634 C C . GLY A 1 83 ? -14.635 7.860 -7.505 1.00 79.12 83 GLY A C 1
ATOM 635 O O . GLY A 1 83 ? -15.773 7.604 -7.877 1.00 79.12 83 GLY A O 1
ATOM 636 N N . HIS A 1 84 ? -13.590 7.112 -7.871 1.00 76.31 84 HIS A N 1
ATOM 637 C CA . HIS A 1 84 ? -13.718 5.964 -8.780 1.00 76.31 84 HIS A CA 1
ATOM 638 C C . HIS A 1 84 ? -14.465 4.766 -8.162 1.00 76.31 84 HIS A C 1
ATOM 640 O O . HIS A 1 84 ? -14.960 3.909 -8.882 1.00 76.31 84 HIS A O 1
ATOM 646 N N . GLN A 1 85 ? -14.558 4.692 -6.832 1.00 82.06 85 GLN A N 1
ATOM 647 C CA . GLN A 1 85 ? -15.261 3.624 -6.118 1.00 82.06 85 GLN A CA 1
ATOM 648 C C . GLN A 1 85 ? -16.742 3.926 -5.939 1.00 82.06 85 GLN A C 1
ATOM 650 O O . GLN A 1 85 ? -17.514 2.999 -5.729 1.00 82.06 85 GLN A O 1
ATOM 655 N N . MET A 1 86 ? -17.144 5.199 -6.025 1.00 85.19 86 MET A N 1
ATOM 656 C CA . MET A 1 86 ? -18.537 5.609 -5.841 1.00 85.19 86 MET A CA 1
ATOM 657 C C . MET A 1 86 ? -19.475 4.850 -6.777 1.00 85.19 86 MET A C 1
ATOM 659 O O . MET A 1 86 ? -20.507 4.357 -6.337 1.00 85.19 86 MET A O 1
ATOM 663 N N . GLN A 1 87 ? -19.083 4.697 -8.044 1.00 84.75 87 GLN A N 1
ATOM 664 C CA . GLN A 1 87 ? -19.883 3.961 -9.022 1.00 84.75 87 GLN A CA 1
ATOM 665 C C . GLN A 1 87 ? -19.981 2.470 -8.677 1.00 84.75 87 GLN A C 1
ATOM 667 O O . GLN A 1 87 ? -21.065 1.898 -8.688 1.00 84.75 87 GLN A O 1
ATOM 672 N N . ILE A 1 88 ? -18.861 1.851 -8.299 1.00 83.75 88 ILE A N 1
ATOM 673 C CA . ILE A 1 88 ? -18.810 0.423 -7.955 1.00 83.75 88 ILE A CA 1
ATOM 674 C C . ILE A 1 88 ? -19.650 0.131 -6.707 1.00 83.75 88 ILE A C 1
ATOM 676 O O . ILE A 1 88 ? -20.383 -0.850 -6.672 1.00 83.75 88 ILE A O 1
ATOM 680 N N . LEU A 1 89 ? -19.537 0.979 -5.684 1.00 87.12 89 LEU A N 1
ATOM 681 C CA . LEU A 1 89 ? -20.108 0.730 -4.363 1.00 87.12 89 LEU A CA 1
ATOM 682 C C . LEU A 1 89 ? -21.554 1.208 -4.222 1.00 87.12 89 LEU A C 1
ATOM 684 O O . LEU A 1 89 ? -22.279 0.657 -3.403 1.00 87.12 89 LEU A O 1
ATOM 688 N N . PHE A 1 90 ? -21.969 2.228 -4.979 1.00 89.75 90 PHE A N 1
ATOM 689 C CA . PHE A 1 90 ? -23.251 2.901 -4.753 1.00 89.75 90 PHE A CA 1
ATOM 690 C C . PHE A 1 90 ? -24.131 3.065 -5.998 1.00 89.75 90 PHE A C 1
ATOM 692 O O . PHE A 1 90 ? -25.262 3.519 -5.842 1.00 89.75 90 PHE A O 1
ATOM 699 N N . SER A 1 91 ? -23.687 2.707 -7.215 1.00 89.00 91 SER A N 1
ATOM 700 C CA . SER A 1 91 ? -24.574 2.802 -8.390 1.00 89.00 91 SER A CA 1
ATOM 701 C C . SER A 1 91 ? -25.601 1.667 -8.455 1.00 89.00 91 SER A C 1
ATOM 703 O O . SER A 1 91 ? -26.787 1.973 -8.574 1.00 89.00 91 SER A O 1
ATOM 705 N N . PRO A 1 92 ? -25.233 0.375 -8.348 1.00 89.94 92 PRO A N 1
ATOM 706 C CA . PRO A 1 92 ? -26.240 -0.680 -8.287 1.00 89.94 92 PRO A CA 1
ATOM 707 C C . PRO A 1 92 ? -26.895 -0.698 -6.902 1.00 89.94 92 PRO A C 1
ATOM 709 O O . PRO A 1 92 ? -26.200 -0.844 -5.896 1.00 89.94 92 PRO A O 1
ATOM 712 N N . SER A 1 93 ? -28.226 -0.590 -6.828 1.00 91.12 93 SER A N 1
ATOM 713 C CA . SER A 1 93 ? -28.950 -0.468 -5.549 1.00 91.12 93 SER A CA 1
ATOM 714 C C . SER A 1 93 ? -28.688 -1.628 -4.580 1.00 91.12 93 SER A C 1
ATOM 716 O O . SER A 1 93 ? -28.577 -1.406 -3.377 1.00 91.12 93 SER A O 1
ATOM 718 N N . SER A 1 94 ? -28.531 -2.854 -5.091 1.00 91.00 94 SER A N 1
ATOM 719 C CA . SER A 1 94 ? -28.197 -4.031 -4.278 1.00 91.00 94 SER A CA 1
ATOM 720 C C . SER A 1 94 ? -26.799 -3.937 -3.659 1.00 91.00 94 SER A C 1
ATOM 722 O O . SER A 1 94 ? -26.614 -4.254 -2.486 1.00 91.00 94 SER A O 1
ATOM 724 N N . ILE A 1 95 ? -25.816 -3.450 -4.420 1.00 89.62 95 ILE A N 1
ATOM 725 C CA . ILE A 1 95 ? -24.448 -3.248 -3.928 1.00 89.62 95 ILE A CA 1
ATOM 726 C C . ILE A 1 95 ? -24.402 -2.074 -2.948 1.00 89.62 95 ILE A C 1
ATOM 728 O O . ILE A 1 95 ? -23.716 -2.161 -1.930 1.00 89.62 95 ILE A O 1
ATOM 732 N N . ALA A 1 96 ? -25.174 -1.015 -3.204 1.00 91.50 96 ALA A N 1
ATOM 733 C CA . ALA A 1 96 ? -25.288 0.133 -2.312 1.00 91.50 96 ALA A CA 1
ATOM 734 C C . ALA A 1 96 ? -25.797 -0.277 -0.925 1.00 91.50 96 ALA A C 1
ATOM 736 O O . ALA A 1 96 ? -25.175 0.070 0.081 1.00 91.50 96 ALA A O 1
ATOM 737 N N . LEU A 1 97 ? -26.880 -1.063 -0.869 1.00 92.44 97 LEU A N 1
ATOM 738 C CA . LEU A 1 97 ? -27.435 -1.558 0.391 1.00 92.44 97 LEU A CA 1
ATOM 739 C C . LEU A 1 97 ? -26.419 -2.429 1.142 1.00 92.44 97 LEU A C 1
ATOM 741 O O . LEU A 1 97 ? -26.091 -2.127 2.287 1.00 92.44 97 LEU A O 1
ATOM 745 N N . ASN A 1 98 ? -25.825 -3.417 0.466 1.00 90.19 98 ASN A N 1
ATOM 746 C CA . ASN A 1 98 ? -24.811 -4.291 1.064 1.00 90.19 98 ASN A CA 1
ATOM 747 C C . ASN A 1 98 ? -23.577 -3.512 1.551 1.00 90.19 98 ASN A C 1
ATOM 749 O O . ASN A 1 98 ? -22.969 -3.860 2.567 1.00 90.19 98 ASN A O 1
ATOM 753 N N . THR A 1 99 ? -23.194 -2.444 0.844 1.00 91.06 99 THR A N 1
ATOM 754 C CA . THR A 1 99 ? -22.095 -1.561 1.250 1.00 91.06 99 THR A CA 1
ATOM 755 C C . THR A 1 99 ? -22.444 -0.820 2.539 1.00 91.06 99 THR A C 1
ATOM 757 O O . THR A 1 99 ? -21.622 -0.786 3.456 1.00 91.06 99 THR A O 1
ATOM 760 N N . LEU A 1 100 ? -23.652 -0.257 2.644 1.00 91.31 100 LEU A N 1
ATOM 761 C CA . LEU A 1 100 ? -24.121 0.426 3.854 1.00 91.31 100 LEU A CA 1
ATOM 762 C C . LEU A 1 100 ? -24.213 -0.534 5.045 1.00 91.31 100 LEU A C 1
ATOM 764 O O . LEU A 1 100 ? -23.683 -0.230 6.114 1.00 91.31 100 LEU A O 1
ATOM 768 N N . GLU A 1 101 ? -24.810 -1.710 4.849 1.00 92.06 101 GLU A N 1
ATOM 769 C CA . GLU A 1 101 ? -24.894 -2.758 5.870 1.00 92.06 101 GLU A CA 1
ATOM 770 C C . GLU A 1 101 ? -23.504 -3.172 6.358 1.00 92.06 101 GLU A C 1
ATOM 772 O O . GLU A 1 101 ? -23.249 -3.220 7.562 1.00 92.06 101 GLU A O 1
ATOM 777 N N . SER A 1 102 ? -22.567 -3.377 5.430 1.00 90.69 102 SER A N 1
ATOM 778 C CA . SER A 1 102 ? -21.183 -3.715 5.759 1.00 90.69 102 SER A CA 1
ATOM 779 C C . SER A 1 102 ? -20.496 -2.599 6.551 1.00 90.69 102 SER A C 1
ATOM 781 O O . SER A 1 102 ? -19.824 -2.879 7.540 1.00 90.69 102 SER A O 1
ATOM 783 N N . LEU A 1 103 ? -20.678 -1.326 6.183 1.00 90.38 103 LEU A N 1
ATOM 784 C CA . LEU A 1 103 ? -20.103 -0.192 6.922 1.00 90.38 103 LEU A CA 1
ATOM 785 C C . LEU A 1 103 ? -20.614 -0.115 8.366 1.00 90.38 103 LEU A C 1
ATOM 787 O O . LEU A 1 103 ? -19.830 0.145 9.287 1.00 90.38 103 LEU A O 1
ATOM 791 N N . VAL A 1 104 ? -21.912 -0.354 8.570 1.00 91.69 104 VAL A N 1
ATOM 792 C CA . VAL A 1 104 ? -22.531 -0.385 9.901 1.00 91.69 104 VAL A CA 1
ATOM 793 C C . VAL A 1 104 ? -22.012 -1.580 10.699 1.00 91.69 104 VAL A C 1
ATOM 795 O O . VAL A 1 104 ? -21.519 -1.403 11.815 1.00 91.69 104 VAL A O 1
ATOM 798 N N . ALA A 1 105 ? -22.039 -2.780 10.115 1.00 91.31 105 ALA A N 1
ATOM 799 C CA . ALA A 1 105 ? -21.591 -4.008 10.765 1.00 91.31 105 ALA A CA 1
ATOM 800 C C . ALA A 1 105 ? -20.121 -3.931 11.204 1.00 91.31 105 ALA A C 1
ATOM 802 O O . ALA A 1 105 ? -19.786 -4.308 12.326 1.00 91.31 105 ALA A O 1
ATOM 803 N N . GLN A 1 106 ? -19.238 -3.386 10.363 1.00 90.38 106 GLN A N 1
ATOM 804 C CA . GLN A 1 106 ? -17.811 -3.265 10.679 1.00 90.38 106 GLN A CA 1
ATOM 805 C C . GLN A 1 106 ? -17.546 -2.225 11.779 1.00 90.38 106 GLN A C 1
ATOM 807 O O . GLN A 1 106 ? -16.657 -2.430 12.605 1.00 90.38 106 GLN A O 1
ATOM 812 N N . ASN A 1 107 ? -18.332 -1.144 11.857 1.00 91.12 107 ASN A N 1
ATOM 813 C CA . ASN A 1 107 ? -18.255 -0.192 12.973 1.00 91.12 107 ASN A CA 1
ATOM 814 C C . ASN A 1 107 ? -18.764 -0.794 14.290 1.00 91.12 107 ASN A C 1
ATOM 816 O O . ASN A 1 107 ? -18.138 -0.598 15.333 1.00 91.12 107 ASN A O 1
ATOM 820 N N . LEU A 1 108 ? -19.866 -1.550 14.250 1.00 90.38 108 LEU A N 1
ATOM 821 C CA . LEU A 1 108 ? -20.368 -2.274 15.421 1.00 90.38 108 LEU A CA 1
ATOM 822 C C . LEU A 1 108 ? -19.341 -3.299 15.912 1.00 90.38 108 LEU A C 1
ATOM 824 O O . LEU A 1 108 ? -19.040 -3.348 17.105 1.00 90.38 108 LEU A O 1
ATOM 828 N N . HIS A 1 109 ? -18.745 -4.057 14.990 1.00 88.69 109 HIS A N 1
ATOM 829 C CA . HIS A 1 109 ? -17.705 -5.026 15.313 1.00 88.69 109 HIS A CA 1
ATOM 830 C C . HIS A 1 109 ? -16.468 -4.362 15.933 1.00 88.69 109 HIS A C 1
ATOM 832 O O . HIS A 1 109 ? -15.969 -4.830 16.955 1.00 88.69 109 HIS A O 1
ATOM 838 N N . ALA A 1 110 ? -16.009 -3.239 15.372 1.00 89.69 110 ALA A N 1
ATOM 839 C CA . ALA A 1 110 ? -14.887 -2.475 15.913 1.00 89.69 110 ALA A CA 1
ATOM 840 C C . ALA A 1 110 ? -15.145 -1.990 17.346 1.00 89.69 110 ALA A C 1
ATOM 842 O O . ALA A 1 110 ? -14.276 -2.095 18.210 1.00 89.69 110 ALA A O 1
ATOM 843 N N . ARG A 1 111 ? -16.364 -1.511 17.624 1.00 87.56 111 ARG A N 1
ATOM 844 C CA . ARG A 1 111 ? -16.757 -1.102 18.975 1.00 87.56 111 ARG A CA 1
ATOM 845 C C . ARG A 1 111 ? -16.730 -2.280 19.946 1.00 87.56 111 ARG A C 1
ATOM 847 O O . ARG A 1 111 ? -16.100 -2.169 20.996 1.00 87.56 111 ARG A O 1
ATOM 854 N N . ALA A 1 112 ? -17.325 -3.409 19.564 1.00 87.50 112 ALA A N 1
ATOM 855 C CA . ALA A 1 112 ? -17.347 -4.623 20.380 1.00 87.50 112 ALA A CA 1
ATOM 856 C C . ALA A 1 112 ? -15.937 -5.181 20.674 1.00 87.50 112 ALA A C 1
ATOM 858 O O . ALA A 1 112 ? -15.728 -5.825 21.699 1.00 87.50 112 ALA A O 1
ATOM 859 N N . GLN A 1 113 ? -14.948 -4.907 19.816 1.00 86.69 113 GLN A N 1
ATOM 860 C CA . GLN A 1 113 ? -13.541 -5.246 20.070 1.00 86.69 113 GLN A CA 1
ATOM 861 C C . GLN A 1 113 ? -12.892 -4.415 21.174 1.00 86.69 113 GLN A C 1
ATOM 863 O O . GLN A 1 113 ? -11.978 -4.909 21.824 1.00 86.69 113 GLN A O 1
ATOM 868 N N . THR A 1 114 ? -13.349 -3.185 21.403 1.00 84.44 114 THR A N 1
ATOM 869 C CA . THR A 1 114 ? -12.803 -2.302 22.451 1.00 84.44 114 THR A CA 1
ATOM 870 C C . THR A 1 114 ? -13.609 -2.334 23.742 1.00 84.44 114 THR A C 1
ATOM 872 O O . THR A 1 114 ? -13.074 -2.044 24.807 1.00 84.44 114 THR A O 1
ATOM 875 N N . GLU A 1 115 ? -14.881 -2.719 23.665 1.00 83.62 115 GLU A N 1
ATOM 876 C CA . GLU A 1 115 ? -15.772 -2.742 24.816 1.00 83.62 115 GLU A CA 1
ATOM 877 C C . GLU A 1 115 ? -15.367 -3.834 25.809 1.00 83.62 115 GLU A C 1
ATOM 879 O O . GLU A 1 115 ? -15.070 -4.970 25.422 1.00 83.62 115 GLU A O 1
ATOM 884 N N . LEU A 1 116 ? -15.347 -3.468 27.092 1.00 80.31 116 LEU A N 1
ATOM 885 C CA . LEU A 1 116 ? -14.983 -4.356 28.186 1.00 80.31 116 LEU A CA 1
ATOM 886 C C . LEU A 1 116 ? -16.236 -4.939 28.838 1.00 80.31 116 LEU A C 1
ATOM 888 O O . LEU A 1 116 ? -17.202 -4.233 29.128 1.00 80.31 116 LEU A O 1
ATOM 892 N N . LYS A 1 117 ? -16.187 -6.235 29.114 1.00 81.25 117 LYS A N 1
ATOM 893 C CA . LYS A 1 117 ? -17.082 -6.928 30.033 1.00 81.25 117 LYS A CA 1
ATOM 894 C C . LYS A 1 117 ? -16.866 -6.412 31.468 1.00 81.25 117 LYS A C 1
ATOM 896 O O . LYS A 1 117 ? -15.809 -5.849 31.766 1.00 81.25 117 LYS A O 1
ATOM 901 N N . PRO A 1 118 ? -17.798 -6.681 32.401 1.00 81.81 118 PRO A N 1
ATOM 902 C CA . PRO A 1 118 ? -17.636 -6.315 33.813 1.00 81.81 118 PRO A CA 1
ATOM 903 C C . PRO A 1 118 ? -16.366 -6.872 34.478 1.00 81.81 118 PRO A C 1
ATOM 905 O O . PRO A 1 118 ? -15.854 -6.267 35.412 1.00 81.81 118 PRO A O 1
ATOM 908 N N . ASN A 1 119 ? -15.838 -7.999 33.987 1.00 80.62 119 ASN A N 1
ATOM 909 C CA . ASN A 1 119 ? -14.591 -8.608 34.466 1.00 80.62 119 ASN A CA 1
ATOM 910 C C . ASN A 1 119 ? -13.314 -7.953 33.892 1.00 80.62 119 ASN A C 1
ATOM 912 O O . ASN A 1 119 ? -12.216 -8.409 34.195 1.00 80.62 119 ASN A O 1
ATOM 916 N N . GLY A 1 120 ? -13.439 -6.914 33.060 1.00 75.88 120 GLY A N 1
ATOM 917 C CA . GLY A 1 120 ? -12.311 -6.205 32.453 1.00 75.88 120 GLY A CA 1
ATOM 918 C C . GLY A 1 120 ? -11.762 -6.827 31.165 1.00 75.88 120 GLY A C 1
ATOM 919 O O . GLY A 1 120 ? -10.812 -6.286 30.607 1.00 75.88 120 GLY A O 1
ATOM 920 N N . GLU A 1 121 ? -12.346 -7.916 30.659 1.00 76.44 121 GLU A N 1
ATOM 921 C CA . GLU A 1 121 ? -11.962 -8.518 29.375 1.00 76.44 121 GLU A CA 1
ATOM 922 C C . GLU A 1 121 ? -12.727 -7.904 28.198 1.00 76.44 121 GLU A C 1
ATOM 924 O O . GLU A 1 121 ? -13.888 -7.529 28.333 1.00 76.44 121 GLU A O 1
ATOM 929 N N . HIS A 1 122 ? -12.141 -7.889 27.001 1.00 76.31 122 HIS A N 1
ATOM 930 C CA . HIS A 1 122 ? -12.858 -7.462 25.796 1.00 76.31 122 HIS A CA 1
ATOM 931 C C . HIS A 1 122 ? -13.969 -8.450 25.386 1.00 76.31 122 HIS A C 1
ATOM 933 O O . HIS A 1 122 ? -13.809 -9.670 25.494 1.00 76.31 122 HIS A O 1
ATOM 939 N N . TYR A 1 123 ? -15.095 -7.939 24.867 1.00 74.44 123 TYR A N 1
ATOM 940 C CA . TYR A 1 123 ? -16.193 -8.779 24.355 1.00 74.44 123 TYR A CA 1
ATOM 941 C C . TYR A 1 123 ? -15.773 -9.635 23.156 1.00 74.44 123 TYR A C 1
ATOM 943 O O . TYR A 1 123 ? -16.155 -10.802 23.067 1.00 74.44 123 TYR A O 1
ATOM 951 N N . VAL A 1 124 ? -14.977 -9.071 22.244 1.00 76.25 124 VAL A N 1
ATOM 952 C CA . VAL A 1 124 ? -14.462 -9.790 21.074 1.00 76.25 124 VAL A CA 1
ATOM 953 C C . VAL A 1 124 ? -13.006 -10.180 21.304 1.00 76.25 124 VAL A C 1
ATOM 955 O O . VAL A 1 124 ? -12.083 -9.359 21.262 1.00 76.25 124 VAL A O 1
ATOM 958 N N . LEU A 1 125 ? -12.804 -11.478 21.505 1.00 67.69 125 LEU A N 1
ATOM 959 C CA . L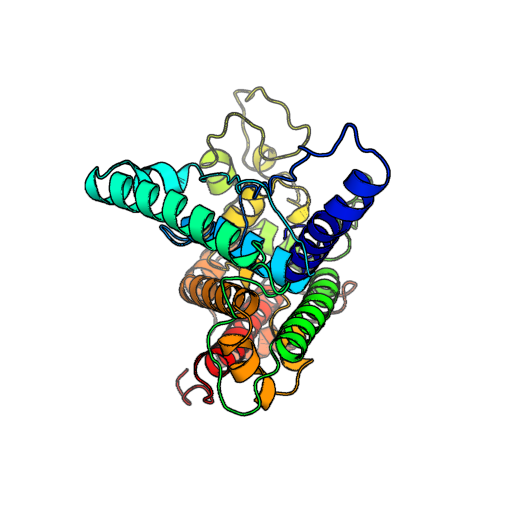EU A 1 125 ? -11.479 -12.084 21.527 1.00 67.69 125 LEU A CA 1
ATOM 960 C C . LEU A 1 125 ? -10.902 -12.175 20.107 1.00 67.69 125 LEU A C 1
ATOM 962 O O . LEU A 1 125 ? -11.656 -12.145 19.128 1.00 67.69 125 LEU A O 1
ATOM 966 N N . PRO A 1 126 ? -9.566 -12.266 19.962 1.00 65.38 126 PRO A N 1
ATOM 967 C CA . PRO A 1 126 ? -8.960 -12.441 18.652 1.00 65.38 126 PRO A CA 1
ATOM 968 C C . PRO A 1 126 ? -9.496 -13.710 18.001 1.00 65.38 126 PRO A C 1
ATOM 970 O O . PRO A 1 126 ? -9.931 -14.640 18.685 1.00 65.38 126 PRO A O 1
ATOM 973 N N . ARG A 1 127 ? -9.454 -13.768 16.669 1.00 61.84 127 ARG A N 1
ATOM 974 C CA . ARG A 1 127 ? -9.801 -14.996 15.951 1.00 61.84 127 ARG A CA 1
ATOM 975 C C . ARG A 1 127 ? -8.932 -16.130 16.512 1.00 61.84 127 ARG A C 1
ATOM 977 O O . ARG A 1 127 ? -7.719 -15.960 16.572 1.00 61.84 127 ARG A O 1
ATOM 984 N N . ARG A 1 128 ? -9.544 -17.247 16.940 1.00 51.97 128 ARG A N 1
ATOM 985 C CA . ARG A 1 128 ? -8.800 -18.430 17.406 1.00 51.97 128 ARG A CA 1
ATOM 986 C C . ARG A 1 128 ? -7.796 -18.811 16.328 1.00 51.97 128 ARG A C 1
ATOM 988 O O . ARG A 1 128 ? -8.184 -19.117 15.202 1.00 51.97 128 ARG A O 1
ATOM 995 N N . ALA A 1 129 ? -6.532 -18.734 16.681 1.00 54.66 129 ALA A N 1
ATOM 996 C CA . ALA A 1 129 ? -5.428 -19.108 15.830 1.00 54.66 129 ALA A CA 1
ATOM 997 C C . ALA A 1 129 ? -4.851 -20.452 16.305 1.00 54.66 129 ALA A C 1
ATOM 999 O O . ALA A 1 129 ? -5.317 -20.977 17.322 1.00 54.66 129 ALA A O 1
ATOM 1000 N N . PRO A 1 130 ? -3.939 -21.063 15.532 1.00 58.97 130 PRO A N 1
ATOM 1001 C CA . PRO A 1 130 ? -3.421 -22.398 15.818 1.00 58.97 130 PRO A CA 1
ATOM 1002 C C . PRO A 1 130 ? -2.798 -22.513 17.220 1.00 58.97 130 PRO A C 1
ATOM 1004 O O . PRO A 1 130 ? -2.455 -21.513 17.851 1.00 58.97 130 PRO A O 1
ATOM 1007 N N . ASN A 1 131 ? -2.634 -23.740 17.719 1.00 53.69 131 ASN A N 1
ATOM 1008 C CA . ASN A 1 131 ? -1.929 -23.979 18.983 1.00 53.69 131 ASN A CA 1
ATOM 1009 C C . ASN A 1 131 ? -0.517 -23.364 18.926 1.00 53.69 131 ASN A C 1
ATOM 1011 O O . ASN A 1 131 ? 0.210 -23.612 17.970 1.00 53.69 131 ASN A O 1
ATOM 1015 N N . GLY A 1 132 ? -0.139 -22.569 19.936 1.00 62.44 132 GLY A N 1
ATOM 1016 C CA . GLY A 1 132 ? 1.117 -21.796 19.938 1.00 62.44 132 GLY A CA 1
ATOM 1017 C C . GLY A 1 132 ? 0.994 -20.358 19.406 1.00 62.44 132 GLY A C 1
ATOM 1018 O O . GLY A 1 132 ? 2.001 -19.674 19.260 1.00 62.44 132 GLY A O 1
ATOM 1019 N N . TYR A 1 133 ? -0.228 -19.891 19.133 1.00 67.62 133 TYR A N 1
ATOM 1020 C CA . TYR A 1 133 ? -0.525 -18.530 18.689 1.00 67.62 133 TYR A CA 1
ATOM 1021 C C . TYR A 1 133 ? -0.057 -17.437 19.654 1.00 67.62 133 TYR A C 1
ATOM 1023 O O . TYR A 1 133 ? -0.553 -17.327 20.776 1.00 67.62 133 TYR A O 1
ATOM 1031 N N . ASP A 1 134 ? 0.790 -16.552 19.135 1.00 74.25 134 ASP A N 1
ATOM 1032 C CA . ASP A 1 134 ? 1.090 -15.253 19.728 1.00 74.25 134 ASP A CA 1
ATOM 1033 C C . ASP A 1 134 ? 0.760 -14.142 18.711 1.00 74.25 134 ASP A C 1
ATOM 1035 O O . ASP A 1 134 ? 1.487 -13.910 17.737 1.00 74.25 134 ASP A O 1
ATOM 1039 N N . GLU A 1 135 ? -0.394 -13.485 18.899 1.00 76.00 135 GLU A N 1
ATOM 1040 C CA . GLU A 1 135 ? -0.826 -12.351 18.065 1.00 76.00 135 GLU A CA 1
ATOM 1041 C C . GLU A 1 135 ? 0.180 -11.203 18.143 1.00 76.00 135 GLU A C 1
ATOM 1043 O O . GLU A 1 135 ? 0.487 -10.578 17.127 1.00 76.00 135 GLU A O 1
ATOM 1048 N N . THR A 1 136 ? 0.693 -10.949 19.345 1.00 81.50 136 THR A N 1
ATOM 1049 C CA . THR A 1 136 ? 1.603 -9.848 19.643 1.00 81.50 136 THR A CA 1
ATOM 1050 C C . THR A 1 136 ? 2.908 -10.051 18.899 1.00 81.50 136 THR A C 1
ATOM 1052 O O . THR A 1 136 ? 3.270 -9.192 18.096 1.00 81.50 136 THR A O 1
ATOM 1055 N N . LYS A 1 137 ? 3.528 -11.232 19.026 1.00 86.44 137 LYS A N 1
ATOM 1056 C CA . LYS A 1 137 ? 4.751 -11.580 18.286 1.00 86.44 137 LYS A CA 1
ATOM 1057 C C . LYS A 1 137 ? 4.586 -11.360 16.779 1.00 86.44 137 LYS A C 1
ATOM 1059 O O . LYS A 1 137 ? 5.440 -10.762 16.131 1.00 86.44 137 LYS A O 1
ATOM 1064 N N . ASN A 1 138 ? 3.484 -11.830 16.195 1.00 85.75 138 ASN A N 1
ATOM 1065 C CA . ASN A 1 138 ? 3.263 -11.733 14.750 1.00 85.75 138 ASN A CA 1
ATOM 1066 C C . ASN A 1 138 ? 2.958 -10.301 14.276 1.00 85.75 138 ASN A C 1
ATOM 1068 O O . ASN A 1 138 ? 3.345 -9.918 13.169 1.00 85.75 138 ASN A O 1
ATOM 1072 N N . ILE A 1 139 ? 2.274 -9.495 15.093 1.00 84.94 139 ILE A N 1
ATOM 1073 C CA . ILE A 1 139 ? 2.075 -8.066 14.820 1.00 84.94 139 ILE A CA 1
ATOM 1074 C C . ILE A 1 139 ? 3.411 -7.320 14.906 1.00 84.94 139 ILE A C 1
ATOM 1076 O O . ILE A 1 139 ? 3.719 -6.541 14.004 1.00 84.94 139 ILE A O 1
ATOM 1080 N N . GLU A 1 140 ? 4.221 -7.591 15.928 1.00 89.12 140 GLU A N 1
ATOM 1081 C CA . GLU A 1 140 ? 5.552 -7.002 16.103 1.00 89.12 140 GLU A CA 1
ATOM 1082 C C . GLU A 1 140 ? 6.494 -7.372 14.953 1.00 89.12 140 GLU A C 1
ATOM 1084 O O . GLU A 1 140 ? 7.161 -6.497 14.399 1.00 89.12 140 GLU A O 1
ATOM 1089 N N . ASN A 1 141 ? 6.489 -8.635 14.517 1.00 90.06 141 ASN A N 1
ATOM 1090 C CA . ASN A 1 141 ? 7.228 -9.083 13.337 1.00 90.06 141 ASN A CA 1
ATOM 1091 C C . ASN A 1 141 ? 6.803 -8.312 12.079 1.00 90.06 141 ASN A C 1
ATOM 1093 O O . ASN A 1 141 ? 7.654 -7.820 11.334 1.00 90.06 141 ASN A O 1
ATOM 1097 N N . PHE A 1 142 ? 5.495 -8.133 11.864 1.00 90.31 142 PHE A N 1
ATOM 1098 C CA . PHE A 1 142 ? 4.999 -7.326 10.749 1.00 90.31 142 PHE A CA 1
ATOM 1099 C C . PHE A 1 142 ? 5.452 -5.863 10.852 1.00 90.31 142 PHE A C 1
ATOM 1101 O O . PHE A 1 142 ? 5.878 -5.273 9.859 1.00 90.31 142 PHE A O 1
ATOM 1108 N N . HIS A 1 143 ? 5.410 -5.273 12.048 1.00 91.25 143 HIS A N 1
ATOM 1109 C CA . HIS A 1 143 ? 5.877 -3.905 12.283 1.00 91.25 143 HIS A CA 1
ATOM 1110 C C . HIS A 1 143 ? 7.378 -3.761 12.019 1.00 91.25 143 HIS A C 1
ATOM 1112 O O . HIS A 1 143 ? 7.783 -2.824 11.328 1.00 91.25 143 HIS A O 1
ATOM 1118 N N . LYS A 1 144 ? 8.192 -4.727 12.456 1.00 92.00 144 LYS A N 1
ATOM 1119 C CA . LYS A 1 144 ? 9.630 -4.796 12.164 1.00 92.00 144 LYS A CA 1
ATOM 1120 C C . LYS A 1 144 ? 9.894 -4.866 10.659 1.00 92.00 144 LYS A C 1
ATOM 1122 O O . LYS A 1 144 ? 10.684 -4.075 10.143 1.00 92.00 144 LYS A O 1
ATOM 1127 N N . ALA A 1 145 ? 9.185 -5.735 9.936 1.00 92.81 145 ALA A N 1
ATOM 1128 C CA . ALA A 1 145 ? 9.290 -5.803 8.482 1.00 92.81 145 ALA A CA 1
ATOM 1129 C C . ALA A 1 145 ? 8.915 -4.463 7.829 1.00 92.81 145 ALA A C 1
ATOM 1131 O O . ALA A 1 145 ? 9.649 -3.976 6.973 1.00 92.81 145 ALA A O 1
ATOM 1132 N N . CYS A 1 146 ? 7.835 -3.806 8.269 1.00 92.50 146 CYS A N 1
ATOM 1133 C CA . CYS A 1 146 ? 7.455 -2.482 7.770 1.00 92.50 146 CYS A CA 1
ATOM 1134 C C . CYS A 1 146 ? 8.532 -1.411 8.009 1.00 92.50 146 CYS A C 1
ATOM 1136 O O . CYS A 1 146 ? 8.730 -0.551 7.149 1.00 92.50 146 CYS A O 1
ATOM 1138 N N . GLN A 1 147 ? 9.241 -1.441 9.140 1.00 91.56 147 GLN A N 1
ATOM 1139 C CA . GLN A 1 147 ? 10.346 -0.511 9.399 1.00 91.56 147 GLN A CA 1
ATOM 1140 C C . GLN A 1 147 ? 11.489 -0.707 8.392 1.00 91.56 147 GLN A C 1
ATOM 1142 O O . GLN A 1 147 ? 11.976 0.275 7.826 1.00 91.56 147 GLN A O 1
ATOM 1147 N N . VAL A 1 148 ? 11.845 -1.960 8.087 1.00 93.56 148 VAL A N 1
ATOM 1148 C CA . VAL A 1 148 ? 12.839 -2.288 7.051 1.00 93.56 148 VAL A CA 1
ATOM 1149 C C . VAL A 1 148 ? 12.355 -1.857 5.664 1.00 93.56 148 VAL A C 1
ATOM 1151 O O . VAL A 1 148 ? 13.092 -1.185 4.945 1.00 93.56 148 VAL A O 1
ATOM 1154 N N . MET A 1 149 ? 11.093 -2.139 5.310 1.00 93.06 149 MET A N 1
ATOM 1155 C CA . MET A 1 149 ? 10.489 -1.682 4.047 1.00 93.06 149 MET A CA 1
ATOM 1156 C C . MET A 1 149 ? 10.555 -0.160 3.912 1.00 93.06 149 MET A C 1
ATOM 1158 O O . MET A 1 149 ? 10.802 0.362 2.826 1.00 93.06 149 MET A O 1
ATOM 1162 N N . ARG A 1 150 ? 10.318 0.584 4.997 1.00 89.62 150 ARG A N 1
ATOM 1163 C CA . ARG A 1 150 ? 10.400 2.047 4.983 1.00 89.62 150 ARG A CA 1
ATOM 1164 C C . ARG A 1 150 ? 11.821 2.518 4.686 1.00 89.62 150 ARG A C 1
ATOM 1166 O O . ARG A 1 150 ? 11.983 3.398 3.844 1.00 89.62 150 ARG A O 1
ATOM 1173 N N . GLN A 1 151 ? 12.818 1.945 5.355 1.00 88.62 151 GLN A N 1
ATOM 1174 C CA . GLN A 1 151 ? 14.221 2.299 5.141 1.00 88.62 151 GLN A CA 1
ATOM 1175 C C . GLN A 1 151 ? 14.654 1.987 3.704 1.00 88.62 151 GLN A C 1
ATOM 1177 O O . GLN A 1 151 ? 15.095 2.885 2.990 1.00 88.62 151 GLN A O 1
ATOM 1182 N N . ALA A 1 152 ? 14.399 0.763 3.238 1.00 89.88 152 ALA A N 1
ATOM 1183 C CA . ALA A 1 152 ? 14.711 0.345 1.875 1.00 89.88 152 ALA A CA 1
ATOM 1184 C C . ALA A 1 152 ? 13.988 1.200 0.819 1.00 89.88 152 ALA A C 1
ATOM 1186 O O . ALA A 1 152 ? 14.565 1.536 -0.212 1.00 89.88 152 ALA A O 1
ATOM 1187 N N . TYR A 1 153 ? 12.746 1.629 1.077 1.00 88.56 153 TYR A N 1
ATOM 1188 C CA . TYR A 1 153 ? 12.044 2.551 0.182 1.00 88.56 153 TYR A CA 1
ATOM 1189 C C . TYR A 1 153 ? 12.783 3.885 0.041 1.00 88.56 153 TYR A C 1
ATOM 1191 O O . TYR A 1 153 ? 12.902 4.385 -1.074 1.00 88.56 153 TYR A O 1
ATOM 1199 N N . PHE A 1 154 ? 13.288 4.461 1.137 1.00 83.00 154 PHE A N 1
ATOM 1200 C CA . PHE A 1 154 ? 14.118 5.665 1.054 1.00 83.00 154 PHE A CA 1
ATOM 1201 C C . PHE A 1 154 ? 15.423 5.388 0.318 1.00 83.00 154 PHE A C 1
ATOM 1203 O O . PHE A 1 154 ? 15.842 6.208 -0.493 1.00 83.00 154 PHE A O 1
ATOM 1210 N N . ASP A 1 155 ? 16.032 4.223 0.531 1.00 83.31 155 ASP A N 1
ATOM 1211 C CA . ASP A 1 155 ? 17.251 3.821 -0.171 1.00 83.31 155 ASP A CA 1
ATOM 1212 C C . ASP A 1 155 ? 17.055 3.757 -1.683 1.00 83.31 155 ASP A C 1
ATOM 1214 O O . ASP A 1 155 ? 17.880 4.306 -2.418 1.00 83.31 155 ASP A O 1
ATOM 1218 N N . TYR A 1 156 ? 15.915 3.235 -2.137 1.00 83.94 156 TYR A N 1
ATOM 1219 C CA . TYR A 1 156 ? 15.552 3.225 -3.549 1.00 83.94 156 TYR A CA 1
ATOM 1220 C C . TYR A 1 156 ? 15.098 4.570 -4.083 1.00 83.94 156 TYR A C 1
ATOM 1222 O O . TYR A 1 156 ? 15.481 4.917 -5.190 1.00 83.94 156 TYR A O 1
ATOM 1230 N N . MET A 1 157 ? 14.270 5.316 -3.358 1.00 80.44 157 MET A N 1
ATOM 1231 C CA . MET A 1 157 ? 13.598 6.501 -3.896 1.00 80.44 157 MET A CA 1
ATOM 1232 C C . MET A 1 157 ? 14.300 7.816 -3.571 1.00 80.44 157 MET A C 1
ATOM 1234 O O . MET A 1 157 ? 13.924 8.838 -4.140 1.00 80.44 157 MET A O 1
ATOM 1238 N N . GLY A 1 158 ? 15.326 7.793 -2.722 1.00 74.06 158 GLY A N 1
ATOM 1239 C CA . GLY A 1 158 ? 15.997 8.980 -2.209 1.00 74.06 158 GLY A CA 1
ATOM 1240 C C . GLY A 1 158 ? 15.215 9.676 -1.095 1.00 74.06 158 GLY A C 1
ATOM 1241 O O . GLY A 1 158 ? 14.085 9.311 -0.756 1.00 74.06 158 GLY A O 1
ATOM 1242 N N . ASP A 1 159 ? 15.836 10.709 -0.528 1.00 67.31 159 ASP A N 1
ATOM 1243 C CA . ASP A 1 159 ? 15.164 11.586 0.424 1.00 67.31 159 ASP A CA 1
ATOM 1244 C C . ASP A 1 159 ? 14.042 12.344 -0.286 1.00 67.31 159 ASP A C 1
ATOM 1246 O O . ASP A 1 159 ? 14.063 12.543 -1.506 1.00 67.31 159 ASP A O 1
ATOM 1250 N N . LEU A 1 160 ? 13.046 12.767 0.489 1.00 61.09 160 LEU A N 1
ATOM 1251 C CA . LEU A 1 160 ? 11.933 13.531 -0.051 1.00 61.09 160 LEU A CA 1
ATOM 1252 C C . LEU A 1 160 ? 12.433 14.799 -0.724 1.00 61.09 160 LEU A C 1
ATOM 1254 O O . LEU A 1 160 ? 13.249 15.528 -0.160 1.00 61.09 160 LEU A O 1
ATOM 1258 N N . ASP A 1 161 ? 11.853 15.082 -1.885 1.00 54.69 161 ASP A N 1
ATOM 1259 C CA . ASP A 1 161 ? 12.078 16.333 -2.575 1.00 54.69 161 ASP A CA 1
ATOM 1260 C C . ASP A 1 161 ? 11.793 17.527 -1.663 1.00 54.69 161 ASP A C 1
ATOM 1262 O O . ASP A 1 161 ? 10.648 17.820 -1.312 1.00 54.69 161 ASP A O 1
ATOM 1266 N N . ASN A 1 162 ? 12.867 18.201 -1.243 1.00 51.91 162 ASN A N 1
ATOM 1267 C CA . ASN A 1 162 ? 12.785 19.561 -0.752 1.00 51.91 162 ASN A CA 1
ATOM 1268 C C . ASN A 1 162 ? 12.589 20.450 -1.976 1.00 51.91 162 ASN A C 1
ATOM 1270 O O . ASN A 1 162 ? 13.386 20.391 -2.911 1.00 51.91 162 ASN A O 1
ATOM 1274 N N . ASP A 1 163 ? 11.578 21.323 -1.941 1.00 47.28 163 ASP A N 1
ATOM 1275 C CA . ASP A 1 163 ? 11.260 22.264 -3.029 1.00 47.28 163 ASP A CA 1
ATOM 1276 C C . ASP A 1 163 ? 12.464 23.145 -3.444 1.00 47.28 163 ASP A C 1
ATOM 1278 O O . ASP A 1 163 ? 12.450 23.756 -4.510 1.00 47.28 163 ASP A O 1
ATOM 1282 N N . LYS A 1 164 ? 13.513 23.204 -2.609 1.00 46.47 164 LYS A N 1
ATOM 1283 C CA . LYS A 1 164 ? 14.750 23.964 -2.828 1.00 46.47 164 LYS A CA 1
ATOM 1284 C C . LYS A 1 164 ? 15.892 23.172 -3.471 1.00 46.47 164 LYS A C 1
ATOM 1286 O O . LYS A 1 164 ? 16.818 23.802 -3.970 1.00 46.47 164 LYS A O 1
ATOM 1291 N N . ASP A 1 165 ? 15.862 21.838 -3.452 1.00 50.34 165 ASP A N 1
ATOM 1292 C CA . ASP A 1 165 ? 17.016 21.022 -3.843 1.00 50.34 165 ASP A CA 1
ATOM 1293 C C . ASP A 1 165 ? 16.734 20.208 -5.112 1.00 50.34 165 ASP A C 1
ATOM 1295 O O . ASP A 1 165 ? 15.924 19.271 -5.137 1.00 50.34 165 ASP A O 1
ATOM 1299 N N . GLN A 1 166 ? 17.413 20.573 -6.201 1.00 48.38 166 GLN A N 1
ATOM 1300 C CA . GLN A 1 166 ? 17.267 19.923 -7.504 1.00 48.38 166 GLN A CA 1
ATOM 1301 C C . GLN A 1 166 ? 17.803 18.481 -7.512 1.00 48.38 166 GLN A C 1
ATOM 1303 O O . GLN A 1 166 ? 17.442 17.723 -8.411 1.00 48.38 166 GLN A O 1
ATOM 1308 N N . ASN A 1 167 ? 18.531 18.051 -6.476 1.00 49.09 167 ASN A N 1
ATOM 1309 C CA . ASN A 1 167 ? 19.137 16.714 -6.378 1.00 49.09 167 ASN A CA 1
ATOM 1310 C C . ASN A 1 167 ? 18.340 15.695 -5.557 1.00 49.09 167 ASN A C 1
ATOM 1312 O O . ASN A 1 167 ? 18.812 14.593 -5.293 1.00 49.09 167 ASN A O 1
ATOM 1316 N N . SER A 1 168 ? 17.135 16.057 -5.140 1.00 54.31 168 SER A N 1
ATOM 1317 C CA . SER A 1 168 ? 16.269 15.166 -4.384 1.00 54.31 168 SER A CA 1
ATOM 1318 C C . SER A 1 168 ? 15.581 14.094 -5.243 1.00 54.31 168 SER A C 1
ATOM 1320 O O . SER A 1 168 ? 15.315 14.311 -6.437 1.00 54.31 168 SER A O 1
ATOM 1322 N N . GLY A 1 169 ? 15.329 12.939 -4.617 1.00 64.62 169 GLY A N 1
ATOM 1323 C CA . GLY A 1 169 ? 14.818 11.728 -5.251 1.00 64.62 169 GLY A CA 1
ATOM 1324 C C . GLY A 1 169 ? 15.896 10.892 -5.959 1.00 64.62 169 GLY A C 1
ATOM 1325 O O . GLY A 1 169 ? 16.984 11.366 -6.275 1.00 64.62 169 GLY A O 1
ATOM 1326 N N . ASN A 1 170 ? 15.608 9.620 -6.232 1.00 76.00 170 ASN A N 1
ATOM 1327 C CA . ASN A 1 170 ? 16.512 8.756 -6.990 1.00 76.00 170 ASN A CA 1
ATOM 1328 C C . ASN A 1 170 ? 16.512 9.144 -8.474 1.00 76.00 170 ASN A C 1
ATOM 1330 O O . ASN A 1 170 ? 15.470 9.124 -9.137 1.00 76.00 170 ASN A O 1
ATOM 1334 N N . TYR A 1 171 ? 17.698 9.481 -8.988 1.00 79.44 171 TYR A N 1
ATOM 1335 C CA . TYR A 1 171 ? 17.906 9.891 -10.376 1.00 79.44 171 TYR A CA 1
ATOM 1336 C C . TYR A 1 171 ? 17.359 8.867 -11.378 1.00 79.44 171 TYR A C 1
ATOM 1338 O O . TYR A 1 171 ? 16.656 9.252 -12.307 1.00 79.44 171 TYR A O 1
ATOM 1346 N N . ASN A 1 172 ? 17.603 7.577 -11.148 1.00 85.94 172 ASN A N 1
ATOM 1347 C CA . ASN A 1 172 ? 17.249 6.497 -12.068 1.00 85.94 172 ASN A CA 1
ATOM 1348 C C . ASN A 1 172 ? 15.729 6.326 -12.180 1.00 85.94 172 ASN A C 1
ATOM 1350 O O . ASN A 1 172 ? 15.190 6.264 -13.281 1.00 85.94 172 ASN A O 1
ATOM 1354 N N . PHE A 1 173 ? 15.009 6.342 -11.052 1.00 85.94 173 PHE A N 1
ATOM 1355 C CA . PHE A 1 173 ? 13.542 6.304 -11.072 1.00 85.94 173 PHE A CA 1
ATOM 1356 C C . PHE A 1 173 ? 12.949 7.570 -11.689 1.00 85.94 173 PHE A C 1
ATOM 1358 O O . PHE A 1 173 ? 12.015 7.484 -12.480 1.00 85.94 173 PHE A O 1
ATOM 1365 N N . ASN A 1 174 ? 13.490 8.748 -11.375 1.00 82.19 174 ASN A N 1
ATOM 1366 C CA . ASN A 1 174 ? 13.026 9.989 -11.991 1.00 82.19 174 ASN A CA 1
ATOM 1367 C C . ASN A 1 174 ? 13.266 9.998 -13.513 1.00 82.19 174 ASN A C 1
ATOM 1369 O O . ASN A 1 174 ? 12.397 10.443 -14.258 1.00 82.19 174 ASN A O 1
ATOM 1373 N N . GLN A 1 175 ? 14.402 9.476 -13.983 1.00 84.69 175 GLN A N 1
ATOM 1374 C CA . GLN A 1 175 ? 14.734 9.390 -15.406 1.00 84.69 175 GLN A CA 1
ATOM 1375 C C . GLN A 1 175 ? 13.859 8.368 -16.142 1.00 84.69 175 GLN A C 1
ATOM 1377 O O . GLN A 1 175 ? 13.320 8.682 -17.203 1.00 84.69 175 GLN A O 1
ATOM 1382 N N . LEU A 1 176 ? 13.658 7.183 -15.558 1.00 88.88 176 LEU A N 1
ATOM 1383 C CA . LEU A 1 176 ? 12.782 6.153 -16.110 1.00 88.88 176 LEU A CA 1
ATOM 1384 C C . LEU A 1 176 ? 11.343 6.670 -16.205 1.00 88.88 176 LEU A C 1
ATOM 1386 O O . LEU A 1 176 ? 10.724 6.648 -17.270 1.00 88.88 176 LEU A O 1
ATOM 1390 N N . PHE A 1 177 ? 10.817 7.203 -15.101 1.00 86.56 177 PHE A N 1
ATOM 1391 C CA . PHE A 1 177 ? 9.452 7.706 -15.072 1.00 86.56 177 PHE A CA 1
ATOM 1392 C C . PHE A 1 177 ? 9.280 9.011 -15.835 1.00 86.56 177 PHE A C 1
ATOM 1394 O O . PHE A 1 177 ? 8.137 9.353 -16.104 1.00 86.56 177 PHE A O 1
ATOM 1401 N N . ALA A 1 178 ? 10.331 9.708 -16.278 1.00 82.25 178 ALA A N 1
ATOM 1402 C CA . ALA A 1 178 ? 10.165 10.857 -17.168 1.00 82.25 178 ALA A CA 1
ATOM 1403 C C . ALA A 1 178 ? 9.454 10.502 -18.478 1.00 82.25 178 ALA A C 1
ATOM 1405 O O . ALA A 1 178 ? 8.711 11.328 -19.015 1.00 82.25 178 ALA A O 1
ATOM 1406 N N . ASN A 1 179 ? 9.608 9.263 -18.936 1.00 82.31 179 ASN A N 1
ATOM 1407 C CA . ASN A 1 179 ? 8.964 8.751 -20.141 1.00 82.31 179 ASN A CA 1
ATOM 1408 C C . ASN A 1 179 ? 7.568 8.162 -19.891 1.00 82.31 179 ASN A C 1
ATOM 1410 O O . ASN A 1 179 ? 6.879 7.816 -20.840 1.00 82.31 179 ASN A O 1
ATOM 1414 N N . ALA A 1 180 ? 7.125 8.065 -18.634 1.00 84.94 180 ALA A N 1
ATOM 1415 C CA . ALA A 1 180 ? 5.801 7.548 -18.303 1.00 84.94 180 ALA A CA 1
ATOM 1416 C C . ALA A 1 180 ? 4.677 8.409 -18.931 1.00 84.94 180 ALA A C 1
ATOM 1418 O O . ALA A 1 180 ? 4.915 9.570 -19.285 1.00 84.94 180 ALA A O 1
ATOM 1419 N N . PRO A 1 181 ? 3.430 7.903 -19.035 1.00 82.12 181 PRO A N 1
ATOM 1420 C CA . PRO A 1 181 ? 2.327 8.596 -19.713 1.00 82.12 181 PRO A CA 1
ATOM 1421 C C . PRO A 1 181 ? 1.741 9.767 -18.893 1.00 82.12 181 PRO A C 1
ATOM 1423 O O . PRO A 1 181 ? 0.553 9.815 -18.570 1.00 82.12 181 PRO A O 1
ATOM 1426 N N . TRP A 1 182 ? 2.577 10.751 -18.554 1.00 78.75 182 TRP A N 1
ATOM 1427 C CA . TRP A 1 182 ? 2.232 11.918 -17.739 1.00 78.75 182 TRP A CA 1
ATOM 1428 C C . TRP A 1 182 ? 1.103 12.743 -18.327 1.00 78.75 182 TRP A C 1
ATOM 1430 O O . TRP A 1 182 ? 0.225 13.169 -17.587 1.00 78.75 182 TRP A O 1
ATOM 1440 N N . VAL A 1 183 ? 1.117 12.969 -19.641 1.00 73.25 183 VAL A N 1
ATOM 1441 C CA . VAL A 1 183 ? 0.093 13.776 -20.316 1.00 73.25 183 VAL A CA 1
ATOM 1442 C C . VAL A 1 183 ? -1.277 13.136 -20.121 1.00 73.25 183 VAL A C 1
ATOM 1444 O O . VAL A 1 183 ? -2.189 13.797 -19.633 1.00 73.25 183 VAL A O 1
ATOM 1447 N N . SER A 1 184 ? -1.393 11.833 -20.387 1.00 72.81 184 SER A N 1
ATOM 1448 C CA . SER A 1 184 ? -2.630 11.073 -20.190 1.00 72.81 184 SER A CA 1
ATOM 1449 C C . SER A 1 184 ? -3.086 11.094 -18.734 1.00 72.81 184 SER A C 1
ATOM 1451 O O . SER A 1 184 ? -4.268 11.278 -18.458 1.00 72.81 184 SER A O 1
ATOM 1453 N N . VAL A 1 185 ? -2.157 10.972 -17.780 1.00 75.81 185 VAL A N 1
ATOM 1454 C CA . VAL A 1 185 ? -2.492 11.028 -16.352 1.00 75.81 185 VAL A CA 1
ATOM 1455 C C . VAL A 1 185 ? -2.931 12.422 -15.918 1.00 75.81 185 VAL A C 1
ATOM 1457 O O . VAL A 1 185 ? -3.866 12.536 -15.133 1.00 75.81 185 VAL A O 1
ATOM 1460 N N . ILE A 1 186 ? -2.272 13.481 -16.386 1.00 71.12 186 ILE A N 1
ATOM 1461 C CA . ILE A 1 186 ? -2.570 14.859 -15.988 1.00 71.12 186 ILE A CA 1
ATOM 1462 C C . ILE A 1 186 ? -3.885 15.319 -16.612 1.00 71.12 186 ILE A C 1
ATOM 1464 O O . ILE A 1 186 ? -4.729 15.837 -15.887 1.00 71.12 186 ILE A O 1
ATOM 1468 N N . LEU A 1 187 ? -4.086 15.076 -17.909 1.00 66.25 187 LEU A N 1
ATOM 1469 C CA . LEU A 1 187 ? -5.325 15.418 -18.610 1.00 66.25 187 LEU A CA 1
ATOM 1470 C C . LEU A 1 187 ? -6.494 14.533 -18.161 1.00 66.25 187 LEU A C 1
ATOM 1472 O O . LEU A 1 187 ? -7.594 15.030 -17.955 1.00 66.25 187 LEU A O 1
ATOM 1476 N N . GLY A 1 188 ? -6.256 13.238 -17.934 1.00 60.28 188 GLY A N 1
ATOM 1477 C CA . GLY A 1 188 ? -7.254 12.306 -17.398 1.00 60.28 188 GLY A CA 1
ATOM 1478 C C . GLY A 1 188 ? -7.530 12.493 -15.901 1.00 60.28 188 GLY A C 1
ATOM 1479 O O . GLY A 1 188 ? -8.497 11.957 -15.353 1.00 60.28 188 GLY A O 1
ATOM 1480 N N . ASN A 1 189 ? -6.704 13.267 -15.199 1.00 62.31 189 ASN A N 1
ATOM 1481 C CA . ASN A 1 189 ? -6.998 13.746 -13.857 1.00 62.31 189 ASN A CA 1
ATOM 1482 C C . ASN A 1 189 ? -7.730 15.087 -13.954 1.00 62.31 189 ASN A C 1
ATOM 1484 O O . ASN A 1 189 ? -7.220 16.108 -13.498 1.00 62.31 189 ASN A O 1
ATOM 1488 N N . LEU A 1 190 ? -8.952 15.041 -14.506 1.00 56.53 190 LEU A N 1
ATOM 1489 C CA . LEU A 1 190 ? -9.956 16.118 -14.531 1.00 56.53 190 LEU A CA 1
ATOM 1490 C C . LEU A 1 190 ? -10.460 16.461 -13.113 1.00 56.53 190 LEU A C 1
ATOM 1492 O O . LEU A 1 190 ? -11.655 16.550 -12.844 1.00 56.53 190 LEU A O 1
ATOM 1496 N N . SER A 1 191 ? -9.548 16.585 -12.152 1.00 54.00 191 SER A N 1
ATOM 1497 C CA . SER A 1 191 ? -9.850 17.085 -10.822 1.00 54.00 191 SER A CA 1
ATOM 1498 C C . SER A 1 191 ? -9.795 18.610 -10.861 1.00 54.00 191 SER A C 1
ATOM 1500 O O . SER A 1 191 ? -8.917 19.174 -11.507 1.00 54.00 191 SER A O 1
ATOM 1502 N N . SER A 1 192 ? -10.645 19.291 -10.092 1.00 52.50 192 SER A N 1
ATOM 1503 C CA . SER A 1 192 ? -10.611 20.757 -9.932 1.00 52.50 192 SER A CA 1
ATOM 1504 C C . SER A 1 192 ? -9.316 21.299 -9.303 1.00 52.50 192 SER A C 1
ATOM 1506 O O . SER A 1 192 ? -9.199 22.493 -9.036 1.00 52.50 192 SER A O 1
ATOM 1508 N N . ARG A 1 193 ? -8.340 20.432 -9.002 1.00 51.47 193 ARG A N 1
ATOM 1509 C CA . ARG A 1 193 ? -7.091 20.774 -8.326 1.00 51.47 193 ARG A CA 1
ATOM 1510 C C . ARG A 1 193 ? -5.886 20.505 -9.242 1.00 51.47 193 ARG A C 1
ATOM 1512 O O . ARG A 1 193 ? -5.806 19.421 -9.815 1.00 51.47 193 ARG A O 1
ATOM 1519 N N . PRO A 1 194 ? -4.889 21.409 -9.292 1.00 53.34 194 PRO A N 1
ATOM 1520 C CA . PRO A 1 194 ? -3.676 21.204 -10.085 1.00 53.34 194 PRO A CA 1
ATOM 1521 C C . PRO A 1 194 ? -2.899 19.944 -9.669 1.00 53.34 194 PRO A C 1
ATOM 1523 O O . PRO A 1 194 ? -2.798 19.641 -8.476 1.00 53.34 194 PRO A O 1
ATOM 1526 N N . SER A 1 195 ? -2.281 19.249 -10.628 1.00 52.16 195 SER A N 1
ATOM 1527 C CA . SER A 1 195 ? -1.480 18.028 -10.399 1.00 52.16 195 SER A CA 1
ATOM 1528 C C . SER A 1 195 ? -0.220 18.255 -9.543 1.00 52.16 195 SER A C 1
ATOM 1530 O O . SER A 1 195 ? 0.208 17.347 -8.823 1.00 52.16 195 SER A O 1
ATOM 1532 N N . LYS A 1 196 ? 0.325 19.482 -9.537 1.00 56.41 196 LYS A N 1
ATOM 1533 C CA . LYS A 1 196 ? 1.438 19.929 -8.677 1.00 56.41 196 LYS A CA 1
ATOM 1534 C C . LYS A 1 196 ? 0.923 20.762 -7.490 1.00 56.41 196 LYS A C 1
ATOM 1536 O O . LYS A 1 196 ? -0.159 21.353 -7.536 1.00 56.41 196 LYS A O 1
ATOM 1541 N N . ARG A 1 197 ? 1.665 20.802 -6.378 1.00 49.41 197 ARG A N 1
ATOM 1542 C CA . ARG A 1 197 ? 1.405 21.762 -5.284 1.00 49.41 197 ARG A CA 1
ATOM 1543 C C . ARG A 1 197 ? 1.833 23.164 -5.744 1.00 49.41 197 ARG A C 1
ATOM 1545 O O . ARG A 1 197 ? 2.897 23.291 -6.332 1.00 49.41 197 ARG A O 1
ATOM 1552 N N . GLY A 1 198 ? 0.987 24.178 -5.541 1.00 51.75 198 GLY A N 1
ATOM 1553 C CA . GLY A 1 198 ? 1.256 25.553 -5.997 1.00 51.75 198 GLY A CA 1
ATOM 1554 C C . GLY A 1 198 ? 1.183 25.779 -7.515 1.00 51.75 198 GLY A C 1
ATOM 1555 O O . GLY A 1 198 ? 1.663 26.798 -7.992 1.00 51.75 198 GLY A O 1
ATOM 1556 N N . GLY A 1 199 ? 0.622 24.837 -8.286 1.00 52.38 199 GLY A N 1
ATOM 1557 C CA . GLY A 1 199 ? 0.416 25.021 -9.727 1.00 52.38 199 GLY A CA 1
ATOM 1558 C C . GLY A 1 199 ? -0.647 26.081 -10.033 1.00 52.38 199 GLY A C 1
ATOM 1559 O O . GLY A 1 199 ? -1.604 26.231 -9.274 1.00 52.38 199 GLY A O 1
ATOM 1560 N N . ILE A 1 200 ? -0.475 26.789 -11.151 1.00 49.88 200 ILE A N 1
ATOM 1561 C CA . ILE A 1 200 ? -1.416 27.796 -11.657 1.00 49.88 200 ILE A CA 1
ATOM 1562 C C . ILE A 1 200 ? -2.752 27.107 -11.985 1.00 49.88 200 ILE A C 1
ATOM 1564 O O . ILE A 1 200 ? -2.773 26.048 -12.610 1.00 49.88 200 ILE A O 1
ATOM 1568 N N . SER A 1 201 ? -3.862 27.670 -11.503 1.00 47.94 201 SER A N 1
ATOM 1569 C CA . SER A 1 201 ? -5.219 27.122 -11.652 1.00 47.94 201 SER A CA 1
ATOM 1570 C C . SER A 1 201 ? -5.883 27.451 -12.990 1.00 47.94 201 SER A C 1
ATOM 1572 O O . SER A 1 201 ? -6.894 26.839 -13.321 1.00 47.94 201 SER A O 1
ATOM 1574 N N . SER A 1 202 ? -5.341 28.402 -13.753 1.00 46.41 202 SER A N 1
ATOM 1575 C CA . SER A 1 202 ? -5.825 28.755 -15.085 1.00 46.41 202 SER A CA 1
ATOM 1576 C C . SER A 1 202 ? -5.035 28.013 -16.159 1.00 46.41 202 SER A C 1
ATOM 1578 O O . SER A 1 202 ? -3.818 28.146 -16.290 1.00 46.41 202 SER A O 1
ATOM 1580 N N . ILE A 1 203 ? -5.759 27.214 -16.936 1.00 49.62 203 ILE A N 1
ATOM 1581 C CA . ILE A 1 203 ? -5.269 26.635 -18.180 1.00 49.62 203 ILE A CA 1
ATOM 1582 C C . ILE A 1 203 ? -5.102 27.794 -19.166 1.00 49.62 203 ILE A C 1
ATOM 1584 O O . ILE A 1 203 ? -6.086 28.385 -19.597 1.00 49.62 203 ILE A O 1
ATOM 1588 N N . ASN A 1 204 ? -3.859 28.160 -19.471 1.00 49.31 204 ASN A N 1
ATOM 1589 C CA . ASN A 1 204 ? -3.567 29.063 -20.580 1.00 49.31 204 ASN A CA 1
ATOM 1590 C C . ASN A 1 204 ? -3.789 28.282 -21.890 1.00 49.31 204 ASN A C 1
ATOM 1592 O O . ASN A 1 204 ? -3.397 27.117 -21.954 1.00 49.31 204 ASN A O 1
ATOM 1596 N N . GLU A 1 205 ? -4.401 28.884 -22.913 1.00 49.09 205 GLU A N 1
ATOM 1597 C CA . GLU A 1 205 ? -4.872 28.191 -24.136 1.00 49.09 205 GLU A CA 1
ATOM 1598 C C . GLU A 1 205 ? -3.754 27.483 -24.936 1.00 49.09 205 GLU A C 1
ATOM 1600 O O . GLU A 1 205 ? -4.026 26.611 -25.755 1.00 49.09 205 GLU A O 1
ATOM 1605 N N . ASN A 1 206 ? -2.485 27.758 -24.619 1.00 50.34 206 ASN A N 1
ATOM 1606 C CA . ASN A 1 206 ? -1.305 27.112 -25.197 1.00 50.34 206 ASN A CA 1
ATOM 1607 C C . ASN A 1 206 ? -0.659 26.097 -24.236 1.00 50.34 206 ASN A C 1
ATOM 1609 O O . ASN A 1 206 ? 0.485 26.262 -23.799 1.00 50.34 206 ASN A O 1
ATOM 1613 N N . ILE A 1 207 ? -1.378 25.024 -23.895 1.00 54.84 207 ILE A N 1
ATOM 1614 C CA . ILE A 1 207 ? -0.799 23.909 -23.135 1.00 54.84 207 ILE A CA 1
ATOM 1615 C C . ILE A 1 207 ? 0.168 23.122 -24.034 1.00 54.84 207 ILE A C 1
ATOM 1617 O O . ILE A 1 207 ? -0.253 22.406 -24.939 1.00 54.84 207 ILE A O 1
ATOM 1621 N N . THR A 1 208 ? 1.469 23.167 -23.743 1.00 55.72 208 THR A N 1
ATOM 1622 C CA . THR A 1 208 ? 2.446 22.252 -24.361 1.00 55.72 208 THR A CA 1
ATOM 1623 C C . THR A 1 208 ? 2.642 20.989 -23.514 1.00 55.72 208 THR A C 1
ATOM 1625 O O . THR A 1 208 ? 2.514 21.010 -22.289 1.00 55.72 208 THR A O 1
ATOM 1628 N N . VAL A 1 209 ? 3.021 19.867 -24.139 1.00 54.62 209 VAL A N 1
ATOM 1629 C CA . VAL A 1 209 ? 3.399 18.621 -23.430 1.00 54.62 209 VAL A CA 1
ATOM 1630 C C . VAL A 1 209 ? 4.499 18.882 -22.391 1.00 54.62 209 VAL A C 1
ATOM 1632 O O . VAL A 1 209 ? 4.454 18.363 -21.275 1.00 54.62 209 VAL A O 1
ATOM 1635 N N . ARG A 1 210 ? 5.447 19.758 -22.743 1.00 56.09 210 ARG A N 1
ATOM 1636 C CA . ARG A 1 210 ? 6.530 20.231 -21.875 1.00 56.09 210 ARG A CA 1
ATOM 1637 C C . ARG A 1 210 ? 6.006 21.043 -20.683 1.00 56.09 210 ARG A C 1
ATOM 1639 O O . ARG A 1 210 ? 6.491 20.860 -19.574 1.00 56.09 210 ARG A O 1
ATOM 1646 N N . TYR A 1 211 ? 4.965 21.856 -20.875 1.00 54.22 211 TYR A N 1
ATOM 1647 C CA . TYR A 1 211 ? 4.280 22.591 -19.804 1.00 54.22 211 TYR A CA 1
ATOM 1648 C C . TYR A 1 211 ? 3.530 21.669 -18.825 1.00 54.22 211 TYR A C 1
ATOM 1650 O O . TYR A 1 211 ? 3.575 21.894 -17.618 1.00 54.22 211 TYR A O 1
ATOM 1658 N N . LEU A 1 212 ? 2.884 20.601 -19.313 1.00 54.91 212 LEU A N 1
ATOM 1659 C CA . LEU A 1 212 ? 2.167 19.643 -18.455 1.00 54.91 212 LEU A CA 1
ATOM 1660 C C . LEU A 1 212 ? 3.112 18.749 -17.651 1.00 54.91 212 LEU A C 1
ATOM 1662 O O . LEU A 1 212 ? 2.904 18.541 -16.458 1.00 54.91 212 LEU A O 1
ATOM 1666 N N . ARG A 1 213 ? 4.143 18.203 -18.301 1.00 53.88 213 ARG A N 1
ATOM 1667 C CA . ARG A 1 213 ? 5.092 17.273 -17.677 1.00 53.88 213 ARG A CA 1
ATOM 1668 C C . ARG A 1 213 ? 6.172 17.996 -16.860 1.00 53.88 213 ARG A C 1
ATOM 1670 O O . ARG A 1 213 ? 6.679 17.444 -15.888 1.00 53.88 213 ARG A O 1
ATOM 1677 N N . GLY A 1 214 ? 6.526 19.222 -17.238 1.00 53.62 214 GLY A N 1
ATOM 1678 C CA . GLY A 1 214 ? 7.808 19.826 -16.887 1.00 53.62 214 GLY A CA 1
ATOM 1679 C C . GLY A 1 214 ? 8.963 19.202 -17.684 1.00 53.62 214 GLY A C 1
ATOM 1680 O O . GLY A 1 214 ? 8.856 18.089 -18.210 1.00 53.62 214 GLY A O 1
ATOM 1681 N N . ASP A 1 215 ? 10.084 19.918 -17.760 1.00 51.34 215 ASP A N 1
ATOM 1682 C CA . ASP A 1 215 ? 11.279 19.494 -18.510 1.00 51.34 215 ASP A CA 1
ATOM 1683 C C . ASP A 1 215 ? 11.843 18.166 -17.987 1.00 51.34 215 ASP A C 1
ATOM 1685 O O . ASP A 1 215 ? 12.212 17.281 -18.761 1.00 51.34 215 ASP A O 1
ATOM 1689 N N . THR A 1 216 ? 11.797 17.992 -16.666 1.00 57.59 216 THR A N 1
ATOM 1690 C CA . THR A 1 216 ? 12.190 16.786 -15.934 1.00 57.59 216 THR A CA 1
ATOM 1691 C C . THR A 1 216 ? 11.164 16.511 -14.825 1.00 57.59 216 THR A C 1
ATOM 1693 O O . THR A 1 216 ? 11.286 17.044 -13.717 1.00 57.59 216 THR A O 1
ATOM 1696 N N . PRO A 1 217 ? 10.102 15.722 -15.086 1.00 62.38 217 PRO A N 1
ATOM 1697 C CA . PRO A 1 217 ? 9.103 15.409 -14.069 1.00 62.38 217 PRO A CA 1
ATOM 1698 C C . PRO A 1 217 ? 9.754 14.612 -12.936 1.00 62.38 217 PRO A C 1
ATOM 1700 O O . PRO A 1 217 ? 10.086 13.438 -13.075 1.00 62.38 217 PRO A O 1
ATOM 1703 N N . LYS A 1 218 ? 9.907 15.247 -11.778 1.00 70.88 218 LYS A N 1
ATOM 1704 C CA . LYS A 1 218 ? 10.276 14.543 -10.551 1.00 70.88 218 LYS A CA 1
ATOM 1705 C C . LYS A 1 218 ? 9.063 13.795 -10.024 1.00 70.88 218 LYS A C 1
ATOM 1707 O O . LYS A 1 218 ? 8.025 14.405 -9.744 1.00 70.88 218 LYS A O 1
ATOM 1712 N N . LEU A 1 219 ? 9.182 12.478 -9.885 1.00 73.31 219 LEU A N 1
ATOM 1713 C CA . LEU A 1 219 ? 8.054 11.623 -9.542 1.00 73.31 219 LEU A CA 1
ATOM 1714 C C . LEU A 1 219 ? 7.457 12.047 -8.192 1.00 73.31 219 LEU A C 1
ATOM 1716 O O . LEU A 1 219 ? 6.271 12.364 -8.112 1.00 73.31 219 LEU A O 1
ATOM 1720 N N . LEU A 1 220 ? 8.279 12.174 -7.147 1.00 73.19 220 LEU A N 1
ATOM 1721 C CA . LEU A 1 220 ? 7.806 12.426 -5.780 1.00 73.19 220 LEU A CA 1
ATOM 1722 C C . LEU A 1 220 ? 7.323 13.863 -5.501 1.00 73.19 220 LEU A C 1
ATOM 1724 O O . LEU A 1 220 ? 6.539 14.052 -4.566 1.00 73.19 220 LEU A O 1
ATOM 1728 N N . ASN A 1 221 ? 7.658 14.833 -6.355 1.00 70.56 221 ASN A N 1
ATOM 1729 C CA . ASN A 1 221 ? 7.176 16.221 -6.272 1.00 70.56 221 ASN A CA 1
ATOM 1730 C C . ASN A 1 221 ? 5.694 16.426 -6.630 1.00 70.56 221 ASN A C 1
ATOM 1732 O O . ASN A 1 221 ? 5.092 17.456 -6.314 1.00 70.56 221 ASN A O 1
ATOM 1736 N N . ASN A 1 222 ? 5.072 15.461 -7.306 1.00 70.94 222 ASN A N 1
ATOM 1737 C CA . ASN A 1 222 ? 3.681 15.575 -7.755 1.00 70.94 222 ASN A CA 1
ATOM 1738 C C . ASN A 1 222 ? 2.677 15.305 -6.617 1.00 70.94 222 ASN A C 1
ATOM 1740 O O . ASN A 1 222 ? 3.086 15.086 -5.480 1.00 70.94 222 ASN A O 1
ATOM 1744 N N . ARG A 1 223 ? 1.355 15.268 -6.853 1.00 71.69 223 ARG A N 1
ATOM 1745 C CA . ARG A 1 223 ? 0.334 14.832 -5.857 1.00 71.69 223 ARG A CA 1
ATOM 1746 C C . ARG A 1 223 ? 0.101 13.314 -5.828 1.00 71.69 223 ARG A C 1
ATOM 1748 O O . ARG A 1 223 ? 0.382 12.626 -6.800 1.00 71.69 223 ARG A O 1
ATOM 1755 N N . ALA A 1 224 ? -0.405 12.793 -4.698 1.00 74.44 224 ALA A N 1
ATOM 1756 C CA . ALA A 1 224 ? -0.493 11.348 -4.406 1.00 74.44 224 ALA A CA 1
ATOM 1757 C C . ALA A 1 224 ? -1.176 10.557 -5.506 1.00 74.44 224 ALA A C 1
ATOM 1759 O O . ALA A 1 224 ? -0.599 9.609 -6.030 1.00 74.44 224 ALA A O 1
ATOM 1760 N N . ILE A 1 225 ? -2.339 11.054 -5.903 1.00 76.06 225 ILE A N 1
ATOM 1761 C CA . ILE A 1 225 ? -3.125 10.507 -6.994 1.00 76.06 225 ILE A CA 1
ATOM 1762 C C . ILE A 1 225 ? -2.364 10.502 -8.324 1.00 76.06 225 ILE A C 1
ATOM 1764 O O . ILE A 1 225 ? -2.455 9.533 -9.062 1.00 76.06 225 ILE A O 1
ATOM 1768 N N . THR A 1 226 ? -1.571 11.536 -8.615 1.00 77.88 226 THR A N 1
ATOM 1769 C CA . THR A 1 226 ? -0.783 11.629 -9.849 1.00 77.88 226 THR A CA 1
ATOM 1770 C C . THR A 1 226 ? 0.295 10.555 -9.886 1.00 77.88 226 THR A C 1
ATOM 1772 O O . THR A 1 226 ? 0.418 9.871 -10.887 1.00 77.88 226 THR A O 1
ATOM 1775 N N . VAL A 1 227 ? 1.047 10.360 -8.801 1.00 80.06 227 VAL A N 1
ATOM 1776 C CA . VAL A 1 227 ? 2.138 9.364 -8.772 1.00 80.06 227 VAL A CA 1
ATOM 1777 C C . VAL A 1 227 ? 1.612 7.938 -8.790 1.00 80.06 227 VAL A C 1
ATOM 1779 O O . VAL A 1 227 ? 2.155 7.099 -9.498 1.00 80.06 227 VAL A O 1
ATOM 1782 N N . GLU A 1 228 ? 0.518 7.679 -8.075 1.00 81.38 228 GLU A N 1
ATOM 1783 C CA . GLU A 1 228 ? -0.182 6.397 -8.145 1.00 81.38 228 GLU A CA 1
ATOM 1784 C C . GLU A 1 228 ? -0.679 6.102 -9.562 1.00 81.38 228 GLU A C 1
ATOM 1786 O O . GLU A 1 228 ? -0.418 5.025 -10.089 1.00 81.38 228 GLU A O 1
ATOM 1791 N N . ARG A 1 229 ? -1.326 7.077 -10.210 1.00 82.00 229 ARG A N 1
ATOM 1792 C CA . ARG A 1 229 ? -1.794 6.932 -11.590 1.00 82.00 229 ARG A CA 1
ATOM 1793 C C . ARG A 1 229 ? -0.642 6.770 -12.573 1.00 82.00 229 ARG A C 1
ATOM 1795 O O . ARG A 1 229 ? -0.731 5.909 -13.428 1.00 82.00 229 ARG A O 1
ATOM 1802 N N . VAL A 1 230 ? 0.440 7.536 -12.452 1.00 86.06 230 VAL A N 1
ATOM 1803 C CA . VAL A 1 230 ? 1.626 7.373 -13.311 1.00 86.06 230 VAL A CA 1
ATOM 1804 C C . VAL A 1 230 ? 2.199 5.968 -13.183 1.00 86.06 230 VAL A C 1
ATOM 1806 O O . VAL A 1 230 ? 2.472 5.342 -14.197 1.00 86.06 230 VAL A O 1
ATOM 1809 N N . SER A 1 231 ? 2.314 5.448 -11.960 1.00 88.62 231 SER A N 1
ATOM 1810 C CA . SER A 1 231 ? 2.776 4.080 -11.727 1.00 88.62 231 SER A CA 1
ATOM 1811 C C . SER A 1 231 ? 1.836 3.026 -12.326 1.00 88.62 231 SER A C 1
ATOM 1813 O O . SER A 1 231 ? 2.317 2.055 -12.901 1.00 88.62 231 SER A O 1
ATOM 1815 N N . ALA A 1 232 ? 0.518 3.206 -12.208 1.00 87.69 232 ALA A N 1
ATOM 1816 C CA . ALA A 1 232 ? -0.469 2.277 -12.757 1.00 87.69 232 ALA A CA 1
ATOM 1817 C C . ALA A 1 232 ? -0.541 2.337 -14.293 1.00 87.69 232 ALA A C 1
ATOM 1819 O O . ALA A 1 232 ? -0.465 1.320 -14.968 1.00 87.69 232 ALA A O 1
ATOM 1820 N N . HIS A 1 233 ? -0.627 3.539 -14.867 1.00 87.94 233 HIS A N 1
ATOM 1821 C CA . HIS A 1 233 ? -0.725 3.737 -16.314 1.00 87.94 233 HIS A CA 1
ATOM 1822 C C . HIS A 1 233 ? 0.578 3.426 -17.057 1.00 87.94 233 HIS A C 1
ATOM 1824 O O . HIS A 1 233 ? 0.538 3.229 -18.265 1.00 87.94 233 HIS A O 1
ATOM 1830 N N . SER A 1 234 ? 1.719 3.370 -16.364 1.00 89.75 234 SER A N 1
ATOM 1831 C CA . SER A 1 234 ? 2.967 2.861 -16.937 1.00 89.75 234 SER A CA 1
ATOM 1832 C C . SER A 1 234 ? 3.062 1.329 -16.922 1.00 89.75 234 SER A C 1
ATOM 1834 O O . SER A 1 234 ? 4.128 0.805 -17.215 1.00 89.75 234 SER A O 1
ATOM 1836 N N . GLY A 1 235 ? 2.024 0.615 -16.471 1.00 91.44 235 GLY A N 1
ATOM 1837 C CA . GLY A 1 235 ? 2.027 -0.844 -16.333 1.00 91.44 235 GLY A CA 1
ATOM 1838 C C . GLY A 1 235 ? 2.848 -1.371 -15.153 1.00 91.44 235 GLY A C 1
ATOM 1839 O O . GLY A 1 235 ? 2.838 -2.566 -14.898 1.00 91.44 235 GLY A O 1
ATOM 1840 N N . THR A 1 236 ? 3.542 -0.520 -14.387 1.00 93.44 236 THR A N 1
ATOM 1841 C CA . THR A 1 236 ? 4.481 -1.000 -13.355 1.00 93.44 236 THR A CA 1
ATOM 1842 C C . THR A 1 236 ? 3.805 -1.310 -12.028 1.00 93.44 236 THR A C 1
ATOM 1844 O O . THR A 1 236 ? 4.118 -2.318 -11.421 1.00 93.44 236 THR A O 1
ATOM 1847 N N . HIS A 1 237 ? 2.912 -0.447 -11.532 1.00 91.62 237 HIS A N 1
ATOM 1848 C CA . HIS A 1 237 ? 2.350 -0.519 -10.170 1.00 91.62 237 HIS A CA 1
ATOM 1849 C C . HIS A 1 237 ? 3.389 -0.540 -9.022 1.00 91.62 237 HIS A C 1
ATOM 1851 O O . HIS A 1 237 ? 3.062 -0.880 -7.878 1.00 91.62 237 HIS A O 1
ATOM 1857 N N . PHE A 1 238 ? 4.628 -0.111 -9.290 1.00 90.19 238 PHE A N 1
ATOM 1858 C CA . PHE A 1 238 ? 5.779 -0.282 -8.399 1.00 90.19 238 PHE A CA 1
ATOM 1859 C C . PHE A 1 238 ? 5.610 0.245 -6.972 1.00 90.19 238 PHE A C 1
ATOM 1861 O O . PHE A 1 238 ? 6.167 -0.321 -6.038 1.00 90.19 238 PHE A O 1
ATOM 1868 N N . LEU A 1 239 ? 4.802 1.287 -6.758 1.00 87.50 239 LEU A N 1
ATOM 1869 C CA . LEU A 1 239 ? 4.576 1.849 -5.420 1.00 87.50 239 LEU A CA 1
ATOM 1870 C C . LEU A 1 239 ? 3.969 0.847 -4.428 1.00 87.50 239 LEU A C 1
ATOM 1872 O O . LEU A 1 239 ? 4.034 1.078 -3.220 1.00 87.50 239 LEU A O 1
ATOM 1876 N N . ASN A 1 240 ? 3.328 -0.216 -4.920 1.00 88.25 240 ASN A N 1
ATOM 1877 C CA . ASN A 1 240 ? 2.655 -1.203 -4.083 1.00 88.25 240 ASN A CA 1
ATOM 1878 C C . ASN A 1 240 ? 3.543 -2.381 -3.670 1.00 88.25 240 ASN A C 1
ATOM 1880 O O . ASN A 1 240 ? 3.187 -3.070 -2.712 1.00 88.25 240 ASN A O 1
ATOM 1884 N N . TYR A 1 241 ? 4.677 -2.589 -4.340 1.00 92.31 241 TYR A N 1
ATOM 1885 C CA . TYR A 1 241 ? 5.585 -3.705 -4.063 1.00 92.31 241 TYR A CA 1
ATOM 1886 C C . TYR A 1 241 ? 7.049 -3.295 -3.861 1.00 92.31 241 TYR A C 1
ATOM 1888 O O . TYR A 1 241 ? 7.814 -4.091 -3.323 1.00 92.31 241 TYR A O 1
ATOM 1896 N N . LEU A 1 242 ? 7.456 -2.076 -4.235 1.00 91.94 242 LEU A N 1
ATOM 1897 C CA . LEU A 1 242 ? 8.802 -1.579 -3.955 1.00 91.94 242 LEU A CA 1
ATOM 1898 C C . LEU A 1 242 ? 9.071 -1.625 -2.447 1.00 91.94 242 LEU A C 1
ATOM 1900 O O . LEU A 1 242 ? 8.211 -1.232 -1.659 1.00 91.94 242 LEU A O 1
ATOM 1904 N N . SER A 1 243 ? 10.271 -2.085 -2.098 1.00 92.62 243 SER A N 1
ATOM 1905 C CA . SER A 1 243 ? 10.793 -2.355 -0.753 1.00 92.62 243 SER A CA 1
ATOM 1906 C C . SER A 1 243 ? 10.204 -3.547 0.013 1.00 92.62 243 SER A C 1
ATOM 1908 O O . SER A 1 243 ? 10.668 -3.858 1.113 1.00 92.62 243 SER A O 1
ATOM 1910 N N . VAL A 1 244 ? 9.210 -4.251 -0.545 1.00 94.50 244 VAL A N 1
ATOM 1911 C CA . VAL A 1 244 ? 8.571 -5.400 0.123 1.00 94.50 244 VAL A CA 1
ATOM 1912 C C . VAL A 1 244 ? 9.538 -6.572 0.286 1.00 94.50 244 VAL A C 1
ATOM 1914 O O . VAL A 1 244 ? 9.505 -7.233 1.325 1.00 94.50 244 VAL A O 1
ATOM 1917 N N . SER A 1 245 ? 10.412 -6.811 -0.699 1.00 95.06 245 SER A N 1
ATOM 1918 C CA . SER A 1 245 ? 11.393 -7.906 -0.651 1.00 95.06 245 SER A CA 1
ATOM 1919 C C . SER A 1 245 ? 12.298 -7.785 0.574 1.00 95.06 245 SER A C 1
ATOM 1921 O O . SER A 1 245 ? 12.472 -8.751 1.313 1.00 95.06 245 SER A O 1
ATOM 1923 N N . GLU A 1 246 ? 12.804 -6.583 0.841 1.00 94.88 246 GLU A N 1
ATOM 1924 C CA . GLU A 1 246 ? 13.743 -6.307 1.930 1.00 94.88 246 GLU A CA 1
ATOM 1925 C C . GLU A 1 246 ? 13.064 -6.510 3.286 1.00 94.88 246 GLU A C 1
ATOM 1927 O O . GLU A 1 246 ? 13.642 -7.110 4.190 1.00 94.88 246 GLU A O 1
ATOM 1932 N N . GLY A 1 247 ? 11.806 -6.077 3.406 1.00 93.94 247 GLY A N 1
ATOM 1933 C CA . GLY A 1 247 ? 11.003 -6.312 4.602 1.00 93.94 247 GLY A CA 1
ATOM 1934 C C . GLY A 1 247 ? 10.794 -7.790 4.900 1.00 93.94 247 GLY A C 1
ATOM 1935 O O . GLY A 1 247 ? 11.033 -8.224 6.023 1.00 93.94 247 GLY A O 1
ATOM 1936 N N . LEU A 1 248 ? 10.375 -8.576 3.905 1.00 93.00 248 LEU A N 1
ATOM 1937 C CA . LEU A 1 248 ? 10.084 -9.997 4.116 1.00 93.00 248 LEU A CA 1
ATOM 1938 C C . LEU A 1 248 ? 11.346 -10.835 4.328 1.00 93.00 248 LEU A C 1
ATOM 1940 O O . LEU A 1 248 ? 11.338 -11.719 5.177 1.00 93.00 248 LEU A O 1
ATOM 1944 N N . LYS A 1 249 ? 12.444 -10.518 3.634 1.00 93.12 249 LYS A N 1
ATOM 1945 C CA . LYS A 1 249 ? 13.749 -11.173 3.830 1.00 93.12 249 LYS A CA 1
ATOM 1946 C C . LYS A 1 249 ? 14.402 -10.838 5.177 1.00 93.12 249 LYS A C 1
ATOM 1948 O O . LYS A 1 249 ? 15.331 -11.528 5.579 1.00 93.12 249 LYS A O 1
ATOM 1953 N N . SER A 1 250 ? 13.944 -9.792 5.872 1.00 92.38 250 SER A N 1
ATOM 1954 C CA . SER A 1 250 ? 14.429 -9.448 7.219 1.00 92.38 250 SER A CA 1
ATOM 1955 C C . SER A 1 250 ? 13.849 -10.326 8.334 1.00 92.38 250 SER A C 1
ATOM 1957 O O . SER A 1 250 ? 14.304 -10.248 9.478 1.00 92.38 250 SER A O 1
ATOM 1959 N N . LEU A 1 251 ? 12.835 -11.132 8.010 1.00 87.69 251 LEU A N 1
ATOM 1960 C CA . LEU A 1 251 ? 12.200 -12.084 8.914 1.00 87.69 251 LEU A CA 1
ATOM 1961 C C . LEU A 1 251 ? 12.623 -13.514 8.570 1.00 87.69 251 LEU A C 1
ATOM 1963 O O . LEU A 1 251 ? 13.053 -13.801 7.452 1.00 87.69 251 LEU A O 1
ATOM 1967 N N . ASN A 1 252 ? 12.453 -14.422 9.530 1.00 82.25 252 ASN A N 1
ATOM 1968 C CA . ASN A 1 252 ? 12.605 -15.847 9.264 1.00 82.25 252 ASN A CA 1
ATOM 1969 C C . ASN A 1 252 ? 11.498 -16.310 8.315 1.00 82.25 252 ASN A C 1
ATOM 1971 O O . ASN A 1 252 ? 10.330 -15.958 8.481 1.00 82.25 252 ASN A O 1
ATOM 1975 N N . TYR A 1 253 ? 11.872 -17.110 7.322 1.00 76.62 253 TYR A N 1
ATOM 1976 C CA . TYR A 1 253 ? 10.973 -17.485 6.233 1.00 76.62 253 TYR A CA 1
ATOM 1977 C C . TYR A 1 253 ? 9.761 -18.295 6.720 1.00 76.62 253 TYR A C 1
ATOM 1979 O O . TYR A 1 253 ? 8.652 -18.083 6.234 1.00 76.62 253 TYR A O 1
ATOM 1987 N N . ASP A 1 254 ? 9.964 -19.125 7.746 1.00 78.62 254 ASP A N 1
ATOM 1988 C CA . ASP A 1 254 ? 8.922 -19.935 8.389 1.00 78.62 254 ASP A CA 1
ATOM 1989 C C . ASP A 1 254 ? 7.898 -19.083 9.162 1.00 78.62 254 ASP A C 1
ATOM 1991 O O . ASP A 1 254 ? 6.774 -19.509 9.398 1.00 78.62 254 ASP A O 1
ATOM 1995 N N . GLU A 1 255 ? 8.240 -17.841 9.523 1.00 79.44 255 GLU A N 1
ATOM 1996 C CA . GLU A 1 255 ? 7.337 -16.941 10.254 1.00 79.44 255 GLU A CA 1
ATOM 1997 C C . GLU A 1 255 ? 6.393 -16.161 9.323 1.00 79.44 255 GLU A C 1
ATOM 1999 O O . GLU A 1 255 ? 5.450 -15.515 9.785 1.00 79.44 255 GLU A O 1
ATOM 2004 N N . LEU A 1 256 ? 6.622 -16.188 8.003 1.00 86.56 256 LEU A N 1
ATOM 2005 C CA . LEU A 1 256 ? 5.856 -15.370 7.058 1.00 86.56 256 LEU A CA 1
ATOM 2006 C C . LEU A 1 256 ? 4.395 -15.810 6.950 1.00 86.56 256 LEU A C 1
ATOM 2008 O O . LEU A 1 256 ? 3.505 -14.956 6.861 1.00 86.56 256 LEU A O 1
ATOM 2012 N N . HIS A 1 257 ? 4.144 -17.119 6.936 1.00 88.94 257 HIS A N 1
ATOM 2013 C CA . HIS A 1 257 ? 2.790 -17.644 6.808 1.00 88.94 257 HIS A CA 1
ATOM 2014 C C . HIS A 1 257 ? 1.966 -17.398 8.072 1.00 88.94 257 HIS A C 1
ATOM 2016 O O . HIS A 1 257 ? 0.853 -16.861 8.004 1.00 88.94 257 HIS A O 1
ATOM 2022 N N . ASP A 1 258 ? 2.557 -17.665 9.235 1.00 85.62 258 ASP A N 1
ATOM 2023 C CA . ASP A 1 258 ? 1.956 -17.357 10.529 1.00 85.62 258 ASP A CA 1
ATOM 2024 C C . ASP A 1 258 ? 1.648 -15.865 10.655 1.00 85.62 258 ASP A C 1
ATOM 2026 O O . ASP A 1 258 ? 0.534 -15.490 11.030 1.00 85.62 258 ASP A O 1
ATOM 2030 N N . MET A 1 259 ? 2.570 -14.995 10.236 1.00 87.12 259 MET A N 1
ATOM 2031 C CA . MET A 1 259 ? 2.347 -13.552 10.212 1.00 87.12 259 MET A CA 1
ATOM 2032 C C . MET A 1 259 ? 1.150 -13.165 9.324 1.00 87.12 259 MET A C 1
ATOM 2034 O O . MET A 1 259 ? 0.328 -12.341 9.733 1.00 87.12 259 MET A O 1
ATOM 2038 N N . TYR A 1 260 ? 0.989 -13.766 8.139 1.00 89.06 260 TYR A N 1
ATOM 2039 C CA . TYR A 1 260 ? -0.170 -13.537 7.260 1.00 89.06 260 TYR A CA 1
ATOM 2040 C C . TYR A 1 260 ? -1.493 -14.018 7.880 1.00 89.06 260 TYR A C 1
ATOM 2042 O O . TYR A 1 260 ? -2.529 -13.344 7.772 1.00 89.06 260 TYR A O 1
ATOM 2050 N N . HIS A 1 261 ? -1.477 -15.168 8.554 1.00 83.38 261 HIS A N 1
ATOM 2051 C CA . HIS A 1 261 ? -2.658 -15.731 9.203 1.00 83.38 261 HIS A CA 1
ATOM 2052 C C . HIS A 1 261 ? -3.053 -14.993 10.482 1.00 83.38 261 HIS A C 1
ATOM 2054 O O . HIS A 1 261 ? -4.254 -14.848 10.742 1.00 83.38 261 HIS A O 1
ATOM 2060 N N . CYS A 1 262 ? -2.079 -14.485 11.232 1.00 79.75 262 CYS A N 1
ATOM 2061 C CA . CYS A 1 262 ? -2.278 -13.881 12.546 1.00 79.75 262 CYS A CA 1
ATOM 2062 C C . CYS A 1 262 ? -2.471 -12.362 12.463 1.00 79.75 262 CYS A C 1
ATOM 2064 O O . CYS A 1 262 ? -3.376 -11.814 13.091 1.00 79.75 262 CYS A O 1
ATOM 2066 N N . SER A 1 263 ? -1.708 -11.662 11.620 1.00 81.62 263 SER A N 1
ATOM 2067 C CA . SER A 1 263 ? -1.845 -10.215 11.441 1.00 81.62 263 SER A CA 1
ATOM 2068 C C . SER A 1 263 ? -2.781 -9.892 10.277 1.00 81.62 263 SER A C 1
ATOM 2070 O O . SER A 1 263 ? -2.445 -10.044 9.103 1.00 81.62 263 SER A O 1
ATOM 2072 N N . LYS A 1 264 ? -3.978 -9.368 10.577 1.00 80.75 264 LYS A N 1
ATOM 2073 C CA . LYS A 1 264 ? -4.878 -8.829 9.541 1.00 80.75 264 LYS A CA 1
ATOM 2074 C C . LYS A 1 264 ? -4.221 -7.691 8.742 1.00 80.75 264 LYS A C 1
ATOM 2076 O O . LYS A 1 264 ? -4.445 -7.637 7.537 1.00 80.75 264 LYS A O 1
ATOM 2081 N N . SER A 1 265 ? -3.373 -6.862 9.362 1.00 82.88 265 SER A N 1
ATOM 2082 C CA . SER A 1 265 ? -2.612 -5.815 8.657 1.00 82.88 265 SER A CA 1
ATOM 2083 C C . SER A 1 265 ? -1.725 -6.445 7.592 1.00 82.88 265 SER A C 1
ATOM 2085 O O . SER A 1 265 ? -1.778 -6.038 6.435 1.00 82.88 265 SER A O 1
ATOM 2087 N N . CYS A 1 266 ? -0.975 -7.487 7.972 1.00 87.44 266 CYS A N 1
ATOM 2088 C CA . CYS A 1 266 ? -0.136 -8.242 7.050 1.00 87.44 266 CYS A CA 1
ATOM 2089 C C . CYS A 1 266 ? -0.975 -8.874 5.939 1.00 87.44 266 CYS A C 1
ATOM 2091 O O . CYS A 1 266 ? -0.660 -8.741 4.762 1.00 87.44 266 CYS A O 1
ATOM 2093 N N . ARG A 1 267 ? -2.105 -9.492 6.285 1.00 87.19 267 ARG A N 1
ATOM 2094 C CA . ARG A 1 267 ? -3.010 -10.098 5.305 1.00 87.19 267 ARG A CA 1
ATOM 2095 C C . ARG A 1 267 ? -3.492 -9.108 4.250 1.00 87.19 267 ARG A C 1
ATOM 2097 O O . ARG A 1 267 ? -3.475 -9.403 3.057 1.00 87.19 267 ARG A O 1
ATOM 2104 N N . ASP A 1 268 ? -3.929 -7.934 4.691 1.00 84.06 268 ASP A N 1
ATOM 2105 C CA . ASP A 1 268 ? -4.447 -6.876 3.824 1.00 84.06 268 ASP A CA 1
ATOM 2106 C C . ASP A 1 268 ? -3.332 -6.259 2.986 1.00 84.06 268 ASP A C 1
ATOM 2108 O O . ASP A 1 268 ? -3.512 -5.996 1.795 1.00 84.06 268 ASP A O 1
ATOM 2112 N N . PHE A 1 269 ? -2.158 -6.116 3.593 1.00 87.81 269 PHE A N 1
ATOM 2113 C CA . PHE A 1 269 ? -0.945 -5.694 2.929 1.00 87.81 269 PHE A CA 1
ATOM 2114 C C . PHE A 1 269 ? -0.561 -6.642 1.788 1.00 87.81 269 PHE A C 1
ATOM 2116 O O . PHE A 1 269 ? -0.464 -6.185 0.649 1.00 87.81 269 PHE A O 1
ATOM 2123 N N . MET A 1 270 ? -0.408 -7.941 2.071 1.00 90.25 270 MET A N 1
ATOM 2124 C CA . MET A 1 270 ? 0.023 -8.952 1.098 1.00 90.25 270 MET A CA 1
ATOM 2125 C C . MET A 1 270 ? -0.983 -9.123 -0.030 1.00 90.25 270 MET A C 1
ATOM 2127 O O . MET A 1 270 ? -0.588 -9.194 -1.187 1.00 90.25 270 MET A O 1
ATOM 2131 N N . ARG A 1 271 ? -2.286 -9.102 0.270 1.00 87.88 271 ARG A N 1
ATOM 2132 C CA . ARG A 1 271 ? -3.337 -9.164 -0.758 1.00 87.88 271 ARG A CA 1
ATOM 2133 C C . ARG A 1 271 ? -3.297 -7.967 -1.703 1.00 87.88 271 ARG A C 1
ATOM 2135 O O . ARG A 1 271 ? -3.424 -8.150 -2.907 1.00 87.88 271 ARG A O 1
ATOM 2142 N N . ASN A 1 272 ? -3.101 -6.754 -1.182 1.00 86.31 272 ASN A N 1
ATOM 2143 C CA . ASN A 1 272 ? -2.978 -5.563 -2.025 1.00 86.31 272 ASN A CA 1
ATOM 2144 C C . ASN A 1 272 ? -1.695 -5.590 -2.874 1.00 86.31 272 ASN A C 1
ATOM 2146 O O . ASN A 1 272 ? -1.706 -5.174 -4.033 1.00 86.31 272 ASN A O 1
ATOM 2150 N N . THR A 1 273 ? -0.596 -6.100 -2.313 1.00 90.88 273 THR A N 1
ATOM 2151 C CA . THR A 1 273 ? 0.653 -6.312 -3.054 1.00 90.88 273 THR A CA 1
ATOM 2152 C C . THR A 1 273 ? 0.455 -7.347 -4.167 1.00 90.88 273 THR A C 1
ATOM 2154 O O . THR A 1 273 ? 0.786 -7.057 -5.311 1.00 90.88 273 THR A O 1
ATOM 2157 N N . ALA A 1 274 ? -0.169 -8.493 -3.873 1.00 92.12 274 ALA A N 1
ATOM 2158 C CA . ALA A 1 274 ? -0.492 -9.532 -4.854 1.00 92.12 274 ALA A CA 1
ATOM 2159 C C . ALA A 1 274 ? -1.396 -9.010 -5.980 1.00 92.12 274 ALA A C 1
ATOM 2161 O O . ALA A 1 274 ? -1.107 -9.236 -7.149 1.00 92.12 274 ALA A O 1
ATOM 2162 N N . LEU A 1 275 ? -2.449 -8.255 -5.644 1.00 88.81 275 LEU A N 1
ATOM 2163 C CA . LEU A 1 275 ? -3.322 -7.629 -6.638 1.00 88.81 275 LEU A CA 1
ATOM 2164 C C . LEU A 1 275 ? -2.545 -6.664 -7.539 1.00 88.81 275 LEU A C 1
ATOM 2166 O O . LEU A 1 275 ? -2.741 -6.654 -8.746 1.00 88.81 275 LEU A O 1
ATOM 2170 N N . SER A 1 276 ? -1.648 -5.866 -6.959 1.00 89.31 276 SER A N 1
ATOM 2171 C CA . SER A 1 276 ? -0.848 -4.914 -7.732 1.00 89.31 276 SER A CA 1
ATOM 2172 C C . SER A 1 276 ? 0.117 -5.613 -8.680 1.00 89.31 276 SER A C 1
ATOM 2174 O O . SER A 1 276 ? 0.233 -5.183 -9.817 1.00 89.31 276 SER A O 1
ATOM 2176 N N . LEU A 1 277 ? 0.758 -6.693 -8.227 1.00 93.69 277 LEU A N 1
ATOM 2177 C CA . LEU A 1 277 ? 1.627 -7.529 -9.056 1.00 93.69 277 LEU A CA 1
ATOM 2178 C C . LEU A 1 277 ? 0.847 -8.228 -10.173 1.00 93.69 277 LEU A C 1
ATOM 2180 O O . LEU A 1 277 ? 1.344 -8.337 -11.283 1.00 93.69 277 LEU A O 1
ATOM 2184 N N . HIS A 1 278 ? -0.389 -8.657 -9.903 1.00 92.06 278 HIS A N 1
ATOM 2185 C CA . HIS A 1 278 ? -1.270 -9.227 -10.922 1.00 92.06 278 HIS A CA 1
ATOM 2186 C C . HIS A 1 278 ? -1.681 -8.202 -11.992 1.00 92.06 278 HIS A C 1
ATOM 2188 O O . HIS A 1 278 ? -1.905 -8.571 -13.138 1.00 92.06 278 HIS A O 1
ATOM 2194 N N . MET A 1 279 ? -1.783 -6.922 -11.624 1.00 91.44 279 MET A N 1
ATOM 2195 C CA . MET A 1 279 ? -2.073 -5.827 -12.556 1.00 91.44 279 MET A CA 1
ATOM 2196 C C . MET A 1 279 ? -0.834 -5.310 -13.300 1.00 91.44 279 MET A C 1
ATOM 2198 O O . MET A 1 279 ? -0.975 -4.491 -14.205 1.00 91.44 279 MET A O 1
ATOM 2202 N N . THR A 1 280 ? 0.368 -5.726 -12.901 1.00 94.75 280 THR A N 1
ATOM 2203 C CA . THR A 1 280 ? 1.605 -5.304 -13.553 1.00 94.75 280 THR A CA 1
ATOM 2204 C C . THR A 1 280 ? 1.707 -5.923 -14.947 1.00 94.75 280 THR A C 1
ATOM 2206 O O . THR A 1 280 ? 1.552 -7.128 -15.117 1.00 94.75 280 THR A O 1
ATOM 2209 N N . ASP A 1 281 ? 2.028 -5.090 -15.932 1.00 96.19 281 ASP A N 1
ATOM 2210 C CA . ASP A 1 281 ? 2.244 -5.471 -17.324 1.00 96.19 281 ASP A CA 1
ATOM 2211 C C . ASP A 1 281 ? 3.545 -4.822 -17.811 1.00 96.19 281 ASP A C 1
ATOM 2213 O O . ASP A 1 281 ? 3.604 -3.629 -18.138 1.00 96.19 281 ASP A O 1
ATOM 2217 N N . PHE A 1 282 ? 4.621 -5.612 -17.802 1.00 96.31 282 PHE A N 1
ATOM 2218 C CA . PHE A 1 282 ? 5.925 -5.133 -18.243 1.00 96.31 282 PHE A CA 1
ATOM 2219 C C . PHE A 1 282 ? 6.030 -5.022 -19.762 1.00 96.31 282 PHE A C 1
ATOM 2221 O O . PHE A 1 282 ? 6.805 -4.191 -20.224 1.00 96.31 282 PHE A O 1
ATOM 2228 N N . ASP A 1 283 ? 5.228 -5.748 -20.543 1.00 95.81 283 ASP A N 1
ATOM 2229 C CA . ASP A 1 283 ? 5.208 -5.570 -21.997 1.00 95.81 283 ASP A CA 1
ATOM 2230 C C . ASP A 1 283 ? 4.736 -4.147 -22.340 1.00 95.81 283 ASP A C 1
ATOM 2232 O O . ASP A 1 283 ? 5.389 -3.427 -23.102 1.00 95.81 283 ASP A O 1
ATOM 2236 N N . ILE A 1 284 ? 3.678 -3.677 -21.668 1.00 93.31 284 ILE A N 1
ATOM 2237 C CA . ILE A 1 284 ? 3.232 -2.279 -21.742 1.00 93.31 284 ILE A CA 1
ATOM 2238 C C . ILE A 1 284 ? 4.285 -1.323 -21.168 1.00 93.31 284 ILE A C 1
ATOM 2240 O O . ILE A 1 284 ? 4.517 -0.254 -21.742 1.00 93.31 284 ILE A O 1
ATOM 2244 N N . ALA A 1 285 ? 4.934 -1.659 -20.050 1.00 95.31 285 ALA A N 1
ATOM 2245 C CA . ALA A 1 285 ? 5.935 -0.781 -19.440 1.00 95.31 285 ALA A CA 1
ATOM 2246 C C . ALA A 1 285 ? 7.145 -0.541 -20.361 1.00 95.31 285 ALA A C 1
ATOM 2248 O O . ALA A 1 285 ? 7.575 0.602 -20.518 1.00 95.31 285 ALA A O 1
ATOM 2249 N N . TRP A 1 286 ? 7.660 -1.585 -21.019 1.00 96.19 286 TRP A N 1
ATOM 2250 C CA . TRP A 1 286 ? 8.757 -1.477 -21.986 1.00 96.19 286 TRP A CA 1
ATOM 2251 C C . TRP A 1 286 ? 8.360 -0.612 -23.185 1.00 96.19 286 TRP A C 1
ATOM 2253 O O . TRP A 1 286 ? 9.067 0.342 -23.524 1.00 96.19 286 TRP A O 1
ATOM 2263 N N . LEU A 1 287 ? 7.173 -0.842 -23.747 1.00 91.88 287 LEU A N 1
ATOM 2264 C CA . LEU A 1 287 ? 6.672 -0.043 -24.865 1.00 91.88 287 LEU A CA 1
ATOM 2265 C C . LEU A 1 287 ? 6.465 1.429 -24.487 1.00 91.88 287 LEU A C 1
ATOM 2267 O O . LEU A 1 287 ? 6.841 2.321 -25.241 1.00 91.88 287 LEU A O 1
ATOM 2271 N N . THR A 1 288 ? 5.883 1.705 -23.319 1.00 87.12 288 THR A N 1
ATOM 2272 C CA . THR A 1 288 ? 5.498 3.073 -22.932 1.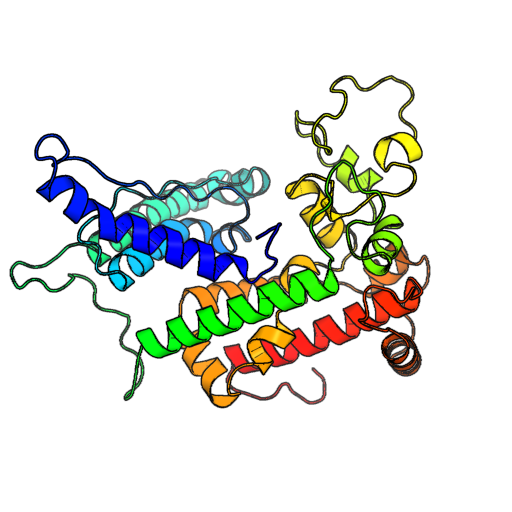00 87.12 288 THR A CA 1
ATOM 2273 C C . THR A 1 288 ? 6.638 3.886 -22.326 1.00 87.12 288 THR A C 1
ATOM 2275 O O . THR A 1 288 ? 6.689 5.096 -22.533 1.00 87.12 288 THR A O 1
ATOM 2278 N N . MET A 1 289 ? 7.551 3.259 -21.579 1.00 89.88 289 MET A N 1
ATOM 2279 C CA . MET A 1 289 ? 8.624 3.960 -20.861 1.00 89.88 289 MET A CA 1
ATOM 2280 C C . MET A 1 289 ? 9.964 3.935 -21.606 1.00 89.88 289 MET A C 1
ATOM 2282 O O . MET A 1 289 ? 10.776 4.850 -21.432 1.00 89.88 289 MET A O 1
ATOM 2286 N N . ILE A 1 290 ? 10.212 2.906 -22.423 1.00 93.81 290 ILE A N 1
ATOM 2287 C CA . ILE A 1 290 ? 11.451 2.754 -23.204 1.00 93.81 290 ILE A CA 1
ATOM 2288 C C . ILE A 1 290 ? 11.202 3.009 -24.693 1.00 93.81 290 ILE A C 1
ATOM 2290 O O . ILE A 1 290 ? 12.050 3.618 -25.340 1.00 93.81 290 ILE A O 1
ATOM 2294 N N . GLY A 1 291 ? 10.037 2.615 -25.218 1.00 91.38 291 GLY A N 1
ATOM 2295 C CA . GLY A 1 291 ? 9.733 2.688 -26.652 1.00 91.38 291 GLY A CA 1
ATOM 2296 C C . GLY A 1 291 ? 10.168 1.444 -27.425 1.00 91.38 291 GLY A C 1
ATOM 2297 O O . GLY A 1 291 ? 10.326 1.505 -28.641 1.00 91.38 291 GLY A O 1
ATOM 2298 N N . GLU A 1 292 ? 10.389 0.328 -26.730 1.00 93.69 292 GLU A N 1
ATOM 2299 C CA . GLU A 1 292 ? 10.912 -0.911 -27.305 1.00 93.69 292 GLU A CA 1
ATOM 2300 C C . GLU A 1 292 ? 10.063 -2.114 -26.892 1.00 93.69 292 GLU A C 1
ATOM 2302 O O . GLU A 1 292 ? 9.374 -2.090 -25.871 1.00 93.69 292 GLU A O 1
ATOM 2307 N N . VAL A 1 293 ? 10.130 -3.179 -27.692 1.00 95.31 293 VAL A N 1
ATOM 2308 C CA . VAL A 1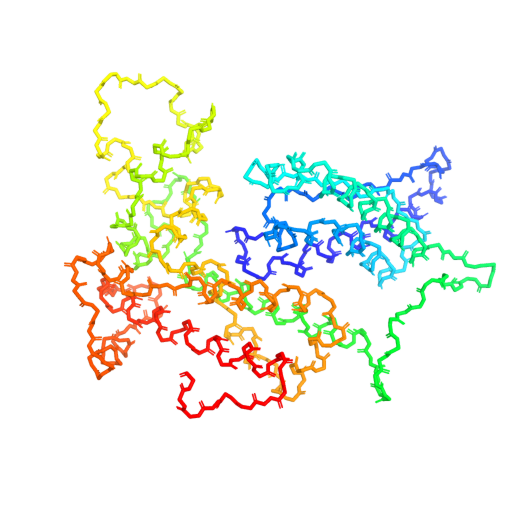 293 ? 9.578 -4.483 -27.310 1.00 95.31 293 VAL A CA 1
ATOM 2309 C C . VAL A 1 293 ? 10.380 -5.023 -26.128 1.00 95.31 293 VAL A C 1
ATOM 2311 O O . VAL A 1 293 ? 11.603 -4.879 -26.089 1.00 95.31 293 VAL A O 1
ATOM 2314 N N . ARG A 1 294 ? 9.691 -5.650 -25.169 1.00 96.56 294 ARG A N 1
ATOM 2315 C CA . ARG A 1 294 ? 10.323 -6.259 -23.997 1.00 96.56 294 ARG A CA 1
ATOM 2316 C C . ARG A 1 294 ? 11.433 -7.236 -24.423 1.00 96.56 294 ARG A C 1
ATOM 2318 O O . ARG A 1 294 ? 11.181 -8.107 -25.262 1.00 96.56 294 ARG A O 1
ATOM 2325 N N . PRO A 1 295 ? 12.644 -7.123 -23.848 1.00 96.25 295 PRO A N 1
ATOM 2326 C CA . PRO A 1 295 ? 13.745 -8.017 -24.170 1.00 96.25 295 PRO A CA 1
ATOM 2327 C C . PRO A 1 295 ? 13.451 -9.448 -23.710 1.00 96.25 295 PRO A C 1
ATOM 2329 O O . PRO A 1 295 ? 12.658 -9.693 -22.799 1.00 96.25 295 PRO A O 1
ATOM 2332 N N . ASN A 1 296 ? 14.134 -10.419 -24.315 1.00 96.00 296 ASN A N 1
ATOM 2333 C CA . ASN A 1 296 ? 14.040 -11.802 -23.856 1.00 96.00 296 ASN A CA 1
ATOM 2334 C C . ASN A 1 296 ? 14.645 -11.966 -22.445 1.00 96.00 296 ASN A C 1
ATOM 2336 O O . ASN A 1 296 ? 15.413 -11.131 -21.966 1.00 96.00 296 ASN A O 1
ATOM 2340 N N . LYS A 1 297 ? 14.338 -13.090 -21.788 1.00 94.62 297 LYS A N 1
ATOM 2341 C CA . LYS A 1 297 ? 14.750 -13.367 -20.401 1.00 94.62 297 LYS A CA 1
ATOM 2342 C C . LYS A 1 297 ? 16.263 -13.236 -20.164 1.00 94.62 297 LYS A C 1
ATOM 2344 O O . LYS A 1 297 ? 16.670 -12.744 -19.115 1.00 94.62 297 LYS A O 1
ATOM 2349 N N . THR A 1 298 ? 17.096 -13.676 -21.106 1.00 96.31 298 THR A N 1
ATOM 2350 C CA . THR A 1 298 ? 18.561 -13.643 -20.964 1.00 96.31 298 THR A CA 1
ATOM 2351 C C . THR A 1 298 ? 19.079 -12.209 -20.957 1.00 96.31 298 THR A C 1
ATOM 2353 O O . THR A 1 298 ? 19.869 -11.836 -20.089 1.00 96.31 298 THR A O 1
ATOM 2356 N N . GLU A 1 299 ? 18.595 -11.391 -21.889 1.00 96.62 299 GLU A N 1
ATOM 2357 C CA . GLU A 1 299 ? 18.940 -9.973 -21.976 1.00 96.62 299 GLU A CA 1
ATOM 2358 C C . GLU A 1 299 ? 18.396 -9.188 -20.776 1.00 96.62 299 GLU A C 1
ATOM 2360 O O . GLU A 1 299 ? 19.136 -8.413 -20.173 1.00 96.62 299 GLU A O 1
ATOM 2365 N N . LEU A 1 300 ? 17.155 -9.459 -20.356 1.00 96.50 300 LEU A N 1
ATOM 2366 C CA . LEU A 1 300 ? 16.552 -8.867 -19.161 1.00 96.50 300 LEU A CA 1
ATOM 2367 C C . LEU A 1 300 ? 17.420 -9.098 -17.914 1.00 96.50 300 LEU A C 1
ATOM 2369 O O . LEU A 1 300 ? 17.720 -8.158 -17.178 1.00 96.50 300 LEU A O 1
ATOM 2373 N N . ILE A 1 301 ? 17.874 -10.338 -17.696 1.00 96.69 301 ILE A N 1
ATOM 2374 C CA . ILE A 1 301 ? 18.768 -10.684 -16.581 1.00 96.69 301 ILE A CA 1
ATOM 2375 C C . ILE A 1 301 ? 20.104 -9.953 -16.701 1.00 96.69 301 ILE A C 1
ATOM 2377 O O . ILE A 1 301 ? 20.646 -9.502 -15.691 1.00 96.69 301 ILE A O 1
ATOM 2381 N N . SER A 1 302 ? 20.642 -9.819 -17.913 1.00 97.31 302 SER A N 1
ATOM 2382 C CA . SER A 1 302 ? 21.891 -9.093 -18.124 1.00 97.31 302 SER A CA 1
ATOM 2383 C C . SER A 1 302 ? 21.754 -7.602 -17.807 1.00 97.31 302 SER A C 1
ATOM 2385 O O . SER A 1 302 ? 22.609 -7.057 -17.116 1.00 97.31 302 SER A O 1
ATOM 2387 N N . LEU A 1 303 ? 20.682 -6.951 -18.264 1.00 96.88 303 LEU A N 1
ATOM 2388 C CA . LEU A 1 303 ? 20.398 -5.541 -17.983 1.00 96.88 303 LEU A CA 1
ATOM 2389 C C . LEU A 1 303 ? 20.175 -5.301 -16.486 1.00 96.88 303 LEU A C 1
ATOM 2391 O O . LEU A 1 303 ? 20.740 -4.375 -15.911 1.00 96.88 303 LEU A O 1
ATOM 2395 N N . ALA A 1 304 ? 19.394 -6.161 -15.833 1.00 95.12 304 ALA A N 1
ATOM 2396 C CA . ALA A 1 304 ? 19.108 -6.035 -14.409 1.00 95.12 304 ALA A CA 1
ATOM 2397 C C . ALA A 1 304 ? 20.360 -6.200 -13.531 1.00 95.12 304 ALA A C 1
ATOM 2399 O O . ALA A 1 304 ? 20.460 -5.558 -12.489 1.00 95.12 304 ALA A O 1
ATOM 2400 N N . LYS A 1 305 ? 21.334 -7.025 -13.944 1.00 94.06 305 LYS A N 1
ATOM 2401 C CA . LYS A 1 305 ? 22.619 -7.182 -13.236 1.00 94.06 305 LYS A CA 1
ATOM 2402 C C . LYS A 1 305 ? 23.491 -5.931 -13.281 1.00 94.06 305 LYS A C 1
ATOM 2404 O O . LYS A 1 305 ? 24.276 -5.719 -12.361 1.00 94.06 305 LYS A O 1
ATOM 2409 N N . ASN A 1 306 ? 23.356 -5.118 -14.325 1.00 92.50 306 ASN A N 1
ATOM 2410 C CA . ASN A 1 306 ? 24.093 -3.862 -14.440 1.00 92.50 306 ASN A CA 1
ATOM 2411 C C . ASN A 1 306 ? 23.486 -2.754 -13.570 1.00 92.50 306 ASN A C 1
ATOM 2413 O O . ASN A 1 306 ? 24.147 -1.749 -13.311 1.00 92.50 306 ASN A O 1
ATOM 2417 N N . PHE A 1 307 ? 22.251 -2.934 -13.086 1.00 90.00 307 PHE A N 1
ATOM 2418 C CA . PHE A 1 307 ? 21.619 -1.969 -12.202 1.00 90.00 307 PHE A CA 1
ATOM 2419 C C . PHE A 1 307 ? 22.330 -1.903 -10.850 1.00 90.00 307 PHE A C 1
ATOM 2421 O O . PHE A 1 307 ? 22.379 -2.866 -10.083 1.00 90.00 307 PHE A O 1
ATOM 2428 N N . ASN A 1 308 ? 22.823 -0.716 -10.518 1.00 84.88 308 ASN A N 1
ATOM 2429 C CA . ASN A 1 308 ? 23.426 -0.428 -9.232 1.00 84.88 308 ASN A CA 1
ATOM 2430 C C . ASN A 1 308 ? 22.439 0.335 -8.340 1.00 84.88 308 ASN A C 1
ATOM 2432 O O . ASN A 1 308 ? 21.992 1.433 -8.678 1.00 84.88 308 ASN A O 1
ATOM 2436 N N . THR A 1 309 ? 22.138 -0.233 -7.174 1.00 76.81 309 THR A N 1
ATOM 2437 C CA . THR A 1 309 ? 21.219 0.342 -6.181 1.00 76.81 309 THR A CA 1
ATOM 2438 C C . THR A 1 309 ? 21.795 1.560 -5.452 1.00 76.81 309 THR A C 1
ATOM 2440 O O . THR A 1 309 ? 21.053 2.273 -4.776 1.00 76.81 309 THR A O 1
ATOM 2443 N N . ASN A 1 310 ? 23.097 1.846 -5.586 1.00 78.50 310 ASN A N 1
ATOM 2444 C CA . ASN A 1 310 ? 23.711 3.040 -5.017 1.00 78.50 310 ASN A CA 1
ATOM 2445 C C . ASN A 1 310 ? 23.108 4.303 -5.650 1.00 78.50 310 ASN A C 1
ATOM 2447 O O . ASN A 1 310 ? 23.220 4.526 -6.854 1.00 78.50 310 ASN A O 1
ATOM 2451 N N . ARG A 1 311 ? 22.533 5.174 -4.810 1.00 67.31 311 ARG A N 1
ATOM 2452 C CA . ARG A 1 311 ? 21.862 6.420 -5.219 1.00 67.31 311 ARG A CA 1
ATOM 2453 C C . ARG A 1 311 ? 22.736 7.354 -6.074 1.00 67.31 311 ARG A C 1
ATOM 2455 O O . ARG A 1 311 ? 22.192 8.182 -6.798 1.00 67.31 311 ARG A O 1
ATOM 2462 N N . LYS A 1 312 ? 24.070 7.260 -5.978 1.00 72.06 312 LYS A N 1
ATOM 2463 C CA . LYS A 1 312 ? 25.017 8.084 -6.755 1.00 72.06 312 LYS A CA 1
ATOM 2464 C C . LYS A 1 312 ? 25.271 7.549 -8.166 1.00 72.06 312 LYS A C 1
ATOM 2466 O O . LYS A 1 312 ? 25.778 8.289 -9.008 1.00 72.06 312 LYS A O 1
ATOM 2471 N N . THR A 1 313 ? 24.947 6.285 -8.422 1.00 82.19 313 THR A N 1
ATOM 2472 C CA . THR A 1 313 ? 25.186 5.649 -9.714 1.00 82.19 313 THR A CA 1
ATOM 2473 C C . THR A 1 313 ? 24.052 5.976 -10.676 1.00 82.19 313 THR A C 1
ATOM 2475 O O . THR A 1 313 ? 22.872 5.865 -10.335 1.00 82.19 313 THR A O 1
ATOM 2478 N N . LYS A 1 314 ? 24.421 6.382 -11.893 1.00 87.69 314 LYS A N 1
ATOM 2479 C CA . LYS A 1 314 ? 23.481 6.612 -12.988 1.00 87.69 314 LYS A CA 1
ATOM 2480 C C . LYS A 1 314 ? 23.343 5.325 -13.788 1.00 87.69 314 LYS A C 1
ATOM 2482 O O . LYS A 1 314 ? 24.291 4.918 -14.450 1.00 87.69 314 LYS A O 1
ATOM 2487 N N . ASN A 1 315 ? 22.175 4.713 -13.695 1.00 89.75 315 ASN A N 1
ATOM 2488 C CA . ASN A 1 315 ? 21.777 3.577 -14.509 1.00 89.75 315 ASN A CA 1
ATOM 2489 C C . ASN A 1 315 ? 20.996 4.088 -15.724 1.00 89.75 315 ASN A C 1
ATOM 2491 O O . ASN A 1 315 ? 20.400 5.166 -15.697 1.00 89.75 315 ASN A O 1
ATOM 2495 N N . THR A 1 316 ? 20.966 3.308 -16.793 1.00 93.56 316 THR A N 1
ATOM 2496 C C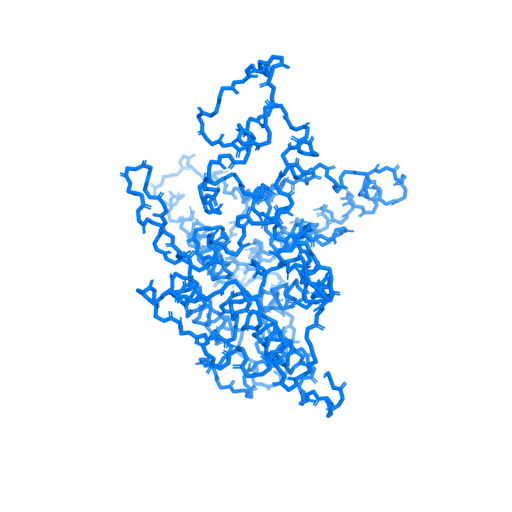A . THR A 1 316 ? 20.094 3.573 -17.937 1.00 93.56 316 THR A CA 1
ATOM 2497 C C . THR A 1 316 ? 18.631 3.260 -17.599 1.00 93.56 316 THR A C 1
ATOM 2499 O O . THR A 1 316 ? 18.320 2.513 -16.662 1.00 93.56 316 THR A O 1
ATOM 2502 N N . ASN A 1 317 ? 17.699 3.787 -18.401 1.00 93.31 317 ASN A N 1
ATOM 2503 C CA . ASN A 1 317 ? 16.276 3.467 -18.253 1.00 93.31 317 ASN A CA 1
ATOM 2504 C C . ASN A 1 317 ? 16.004 1.967 -18.453 1.00 93.31 317 ASN A C 1
ATOM 2506 O O . ASN A 1 317 ? 15.180 1.408 -17.733 1.00 93.31 317 ASN A O 1
ATOM 2510 N N . LYS A 1 318 ? 16.725 1.310 -19.376 1.00 96.62 318 LYS A N 1
ATOM 2511 C CA . LYS A 1 318 ? 16.596 -0.133 -19.632 1.00 96.62 318 LYS A CA 1
ATOM 2512 C C . LYS A 1 318 ? 17.039 -0.962 -18.431 1.00 96.62 318 LYS A C 1
ATOM 2514 O O . LYS A 1 318 ? 16.308 -1.847 -18.010 1.00 96.62 318 LYS A O 1
ATOM 2519 N N . GLU A 1 319 ? 18.195 -0.646 -17.847 1.00 96.19 319 GLU A N 1
ATOM 2520 C CA . GLU A 1 319 ? 18.698 -1.331 -16.645 1.00 96.19 319 GLU A CA 1
ATOM 2521 C C . GLU A 1 319 ? 17.752 -1.136 -15.459 1.00 96.19 319 GLU A C 1
ATOM 2523 O O . GLU A 1 319 ? 17.445 -2.084 -14.742 1.00 96.19 319 GLU A O 1
ATOM 2528 N N . THR A 1 320 ? 17.230 0.082 -15.287 1.00 94.44 320 THR A N 1
ATOM 2529 C CA . THR A 1 320 ? 16.287 0.400 -14.206 1.00 94.44 320 THR A CA 1
ATOM 2530 C C . THR A 1 320 ? 14.964 -0.353 -14.363 1.00 94.44 320 THR A C 1
ATOM 2532 O O . THR A 1 320 ? 14.462 -0.905 -13.384 1.00 94.44 320 THR A O 1
ATOM 2535 N N . LEU A 1 321 ? 14.396 -0.405 -15.575 1.00 96.50 321 LEU A N 1
ATOM 2536 C CA . LEU A 1 321 ? 13.149 -1.132 -15.826 1.00 96.50 321 LEU A CA 1
ATOM 2537 C C . LEU A 1 321 ? 13.347 -2.650 -15.725 1.00 96.50 321 LEU A C 1
ATOM 2539 O O . LEU A 1 321 ? 12.534 -3.318 -15.093 1.00 96.50 321 LEU A O 1
ATOM 2543 N N . ALA A 1 322 ? 14.451 -3.177 -16.262 1.00 97.38 322 ALA A N 1
ATOM 2544 C CA . ALA A 1 322 ? 14.798 -4.591 -16.152 1.00 97.38 322 ALA A CA 1
ATOM 2545 C C . ALA A 1 322 ? 14.973 -5.030 -14.691 1.00 97.38 322 ALA A C 1
ATOM 2547 O O . ALA A 1 322 ? 14.457 -6.071 -14.284 1.00 97.38 322 ALA A O 1
ATOM 2548 N N . TRP A 1 323 ? 15.658 -4.218 -13.878 1.00 96.06 323 TRP A N 1
ATOM 2549 C CA . TRP A 1 323 ? 15.776 -4.469 -12.444 1.00 96.06 323 TRP A CA 1
ATOM 2550 C C . TRP A 1 323 ? 14.414 -4.447 -11.753 1.00 96.06 323 TRP A C 1
ATOM 2552 O O . TRP A 1 323 ? 14.119 -5.342 -10.966 1.00 96.06 323 TRP A O 1
ATOM 2562 N N . LEU A 1 324 ? 13.566 -3.463 -12.067 1.00 95.75 324 LEU A N 1
ATOM 2563 C CA . LEU A 1 324 ? 12.236 -3.351 -11.472 1.00 95.75 324 LEU A CA 1
ATOM 2564 C C . LEU A 1 324 ? 11.339 -4.551 -11.813 1.00 95.75 324 LEU A C 1
ATOM 2566 O O . LEU A 1 324 ? 10.535 -4.969 -10.979 1.00 95.75 324 LEU A O 1
ATOM 2570 N N . GLU A 1 325 ? 11.490 -5.102 -13.015 1.00 96.69 325 GLU A N 1
ATOM 2571 C CA . GLU A 1 325 ? 10.795 -6.301 -13.475 1.00 96.69 325 GLU A CA 1
ATOM 2572 C C . GLU A 1 325 ? 11.212 -7.551 -12.704 1.00 96.69 325 GLU A C 1
ATOM 2574 O O . GLU A 1 325 ? 10.360 -8.236 -12.131 1.00 96.69 325 GLU A O 1
ATOM 2579 N N . LEU A 1 326 ? 12.517 -7.815 -12.601 1.00 95.94 326 LEU A N 1
ATOM 2580 C CA . LEU A 1 326 ? 13.000 -8.937 -11.792 1.00 95.94 326 LEU A CA 1
ATOM 2581 C C . LEU A 1 326 ? 12.666 -8.756 -10.308 1.00 95.94 326 LEU A C 1
ATOM 2583 O O . LEU A 1 326 ? 12.303 -9.715 -9.633 1.00 95.94 326 LEU A O 1
ATOM 2587 N N . TYR A 1 327 ? 12.717 -7.521 -9.811 1.00 95.81 327 TYR A N 1
ATOM 2588 C CA . TYR A 1 327 ? 12.330 -7.202 -8.443 1.00 95.81 327 TYR A CA 1
ATOM 2589 C C . TYR A 1 327 ? 10.848 -7.508 -8.182 1.00 95.81 327 TYR A C 1
ATOM 2591 O O . TYR A 1 327 ? 10.509 -8.094 -7.155 1.00 95.81 327 TYR A O 1
ATOM 2599 N N . ALA A 1 328 ? 9.949 -7.148 -9.105 1.00 96.50 328 ALA A N 1
ATOM 2600 C CA . ALA A 1 328 ? 8.526 -7.470 -8.991 1.00 96.50 328 ALA A CA 1
ATOM 2601 C C . ALA A 1 328 ? 8.302 -8.987 -8.906 1.00 96.50 328 ALA A C 1
ATOM 2603 O O . ALA A 1 328 ? 7.523 -9.455 -8.073 1.00 96.50 328 ALA A O 1
ATOM 2604 N N . TYR A 1 329 ? 9.040 -9.752 -9.712 1.00 94.31 329 TYR A N 1
ATOM 2605 C CA . TYR A 1 329 ? 9.003 -11.209 -9.693 1.00 94.31 329 TYR A CA 1
ATOM 2606 C C . TYR A 1 329 ? 9.491 -11.794 -8.358 1.00 94.31 329 TYR A C 1
ATOM 2608 O O . TYR A 1 329 ? 8.819 -12.644 -7.771 1.00 94.31 329 TYR A O 1
ATOM 2616 N N . ASP A 1 330 ? 10.599 -11.288 -7.814 1.00 94.00 330 ASP A N 1
ATOM 2617 C CA . ASP A 1 330 ? 11.098 -11.693 -6.496 1.00 94.00 330 ASP A CA 1
ATOM 2618 C C . ASP A 1 330 ? 10.081 -11.405 -5.384 1.00 94.00 330 ASP A C 1
ATOM 2620 O O . ASP A 1 330 ? 9.845 -12.248 -4.514 1.00 94.00 330 ASP A O 1
ATOM 2624 N N . VAL A 1 331 ? 9.427 -10.239 -5.418 1.00 95.94 331 VAL A N 1
ATOM 2625 C CA . VAL A 1 331 ? 8.359 -9.925 -4.461 1.00 95.94 331 VAL A CA 1
ATOM 2626 C C . VAL A 1 331 ? 7.174 -10.871 -4.636 1.00 95.94 331 VAL A C 1
ATOM 2628 O O . VAL A 1 331 ? 6.636 -11.343 -3.635 1.00 95.94 331 VAL A O 1
ATOM 2631 N N . ALA A 1 332 ? 6.780 -11.190 -5.870 1.00 95.25 332 ALA A N 1
ATOM 2632 C CA . ALA A 1 332 ? 5.684 -12.116 -6.135 1.00 95.25 332 ALA A CA 1
ATOM 2633 C C . ALA A 1 332 ? 5.938 -13.496 -5.514 1.00 95.25 332 ALA A C 1
ATOM 2635 O O . ALA A 1 332 ? 5.034 -14.048 -4.888 1.00 95.25 332 ALA A O 1
ATOM 2636 N N . LYS A 1 333 ? 7.174 -14.006 -5.582 1.00 93.31 333 LYS A N 1
ATOM 2637 C CA . LYS A 1 333 ? 7.567 -15.268 -4.934 1.00 93.31 333 LYS A CA 1
ATOM 2638 C C . LYS A 1 333 ? 7.440 -15.218 -3.413 1.00 93.31 333 LYS A C 1
ATOM 2640 O O . LYS A 1 333 ? 6.862 -16.121 -2.809 1.00 93.31 333 LYS A O 1
ATOM 2645 N N . LEU A 1 334 ? 7.945 -14.151 -2.793 1.00 93.88 334 LEU A N 1
ATOM 2646 C CA . LEU A 1 334 ? 7.874 -13.965 -1.339 1.00 93.88 334 LEU A CA 1
ATOM 2647 C C . LEU A 1 334 ? 6.421 -13.829 -0.862 1.00 93.88 334 LEU A C 1
ATOM 2649 O O . LEU A 1 334 ? 6.036 -14.411 0.151 1.00 93.88 334 LEU A O 1
ATOM 2653 N N . VAL A 1 335 ? 5.600 -13.084 -1.606 1.00 94.31 335 VAL A N 1
ATOM 2654 C CA . VAL A 1 335 ? 4.171 -12.910 -1.320 1.00 94.31 335 VAL A CA 1
ATOM 2655 C C . VAL A 1 335 ? 3.417 -14.227 -1.501 1.00 94.31 335 VAL A C 1
ATOM 2657 O O . VAL A 1 335 ? 2.601 -14.567 -0.646 1.00 94.31 335 VAL A O 1
ATOM 2660 N N . TYR A 1 336 ? 3.708 -14.989 -2.559 1.00 93.25 336 TYR A N 1
ATOM 2661 C CA . TYR A 1 336 ? 3.126 -16.312 -2.788 1.00 93.25 336 TYR A CA 1
ATOM 2662 C C . TYR A 1 336 ? 3.393 -17.235 -1.599 1.00 93.25 336 TYR A C 1
ATOM 2664 O O . TYR A 1 336 ? 2.447 -17.787 -1.035 1.00 93.25 336 TYR A O 1
ATOM 2672 N N . LYS A 1 337 ? 4.651 -17.324 -1.148 1.00 89.94 337 LYS A N 1
ATOM 2673 C CA . LYS A 1 337 ? 4.994 -18.148 0.012 1.00 89.94 337 LYS A CA 1
ATOM 2674 C C . LYS A 1 337 ? 4.330 -17.659 1.293 1.00 89.94 337 LYS A C 1
ATOM 2676 O O . LYS A 1 337 ? 3.737 -18.454 2.007 1.00 89.94 337 LYS A O 1
ATOM 2681 N N . CYS A 1 338 ? 4.360 -16.355 1.559 1.00 92.12 338 CYS A N 1
ATOM 2682 C CA . CYS A 1 338 ? 3.703 -15.771 2.729 1.00 92.12 338 CYS A CA 1
ATOM 2683 C C . CYS A 1 338 ? 2.200 -16.115 2.774 1.00 92.12 338 CYS A C 1
ATOM 2685 O O . CYS A 1 338 ? 1.657 -16.421 3.832 1.00 92.12 338 CYS A O 1
ATOM 2687 N N . ILE A 1 339 ? 1.520 -16.122 1.625 1.00 92.31 339 ILE A N 1
ATOM 2688 C CA . ILE A 1 339 ? 0.084 -16.416 1.553 1.00 92.31 339 ILE A CA 1
ATOM 2689 C C . ILE A 1 339 ? -0.214 -17.923 1.603 1.00 92.31 339 ILE A C 1
ATOM 2691 O O . ILE A 1 339 ? -1.214 -18.303 2.211 1.00 92.31 339 ILE A O 1
ATOM 2695 N N . LEU A 1 340 ? 0.594 -18.765 0.951 1.00 90.81 340 LEU A N 1
ATOM 2696 C CA . LEU A 1 340 ? 0.263 -20.174 0.679 1.00 90.81 340 LEU A CA 1
ATOM 2697 C C . LEU A 1 340 ? 1.126 -21.203 1.416 1.00 90.81 340 LEU A C 1
ATOM 2699 O O . LEU A 1 340 ? 0.846 -22.393 1.287 1.00 90.81 340 LEU A O 1
ATOM 2703 N N . ASP A 1 341 ? 2.150 -20.758 2.142 1.00 90.31 341 ASP A N 1
ATOM 2704 C CA . ASP A 1 341 ? 3.131 -21.593 2.850 1.00 90.31 341 ASP A CA 1
ATOM 2705 C C . ASP A 1 341 ? 3.874 -22.594 1.958 1.00 90.31 341 ASP A C 1
ATOM 2707 O O . ASP A 1 341 ? 4.174 -23.727 2.331 1.00 90.31 341 ASP A O 1
ATOM 2711 N N . LYS A 1 342 ? 4.101 -22.209 0.702 1.00 88.94 342 LYS A N 1
ATOM 2712 C CA . LYS A 1 342 ? 4.712 -23.072 -0.310 1.00 88.94 342 LYS A CA 1
ATOM 2713 C C . LYS A 1 342 ? 5.656 -22.275 -1.173 1.00 88.94 342 LYS A C 1
ATOM 2715 O O . LYS A 1 342 ? 5.402 -21.105 -1.468 1.00 88.94 342 LYS A O 1
ATOM 2720 N N . ASP A 1 343 ? 6.717 -22.932 -1.615 1.00 86.69 343 ASP A N 1
ATOM 2721 C CA . ASP A 1 343 ? 7.555 -22.352 -2.647 1.00 86.69 343 ASP A CA 1
ATOM 2722 C C . ASP A 1 343 ? 6.758 -22.239 -3.961 1.00 86.69 343 ASP A C 1
ATOM 2724 O O . ASP A 1 343 ? 5.881 -23.068 -4.245 1.00 86.69 343 ASP A O 1
ATOM 2728 N N . PRO A 1 344 ? 6.990 -21.166 -4.731 1.00 85.38 344 PRO A N 1
ATOM 2729 C CA . PRO A 1 344 ? 6.348 -20.982 -6.023 1.00 85.38 344 PRO A CA 1
ATOM 2730 C C . PRO A 1 344 ? 6.747 -22.118 -6.983 1.00 85.38 344 PRO A C 1
ATOM 2732 O O . PRO A 1 344 ? 7.882 -22.589 -6.914 1.00 85.38 344 PRO A O 1
ATOM 2735 N N . PRO A 1 345 ? 5.846 -22.563 -7.879 1.00 85.88 345 PRO A N 1
ATOM 2736 C CA . PRO A 1 345 ? 6.163 -23.592 -8.872 1.00 85.88 345 PRO A CA 1
ATOM 2737 C C . PRO A 1 345 ? 7.319 -23.164 -9.794 1.00 85.88 345 PRO A C 1
ATOM 2739 O O . PRO A 1 345 ? 7.548 -21.977 -10.001 1.00 85.88 345 PRO A O 1
ATOM 2742 N N . ASP A 1 346 ? 8.012 -24.119 -10.418 1.00 72.19 346 ASP A N 1
ATOM 2743 C CA . ASP A 1 346 ? 9.172 -23.829 -11.286 1.00 72.19 346 ASP A CA 1
ATOM 2744 C C . ASP A 1 346 ? 8.837 -22.916 -12.485 1.00 72.19 346 ASP A C 1
ATOM 2746 O O . ASP A 1 346 ? 9.694 -22.177 -12.971 1.00 72.19 346 ASP A O 1
ATOM 2750 N N . ASN A 1 347 ? 7.571 -22.926 -12.922 1.00 67.06 347 ASN A N 1
ATOM 2751 C CA . ASN A 1 347 ? 7.035 -22.093 -14.005 1.00 67.06 347 ASN A CA 1
ATOM 2752 C C . ASN A 1 347 ? 6.304 -20.830 -13.506 1.00 67.06 347 ASN A C 1
ATOM 2754 O O . ASN A 1 347 ? 5.464 -20.298 -14.232 1.00 67.06 347 ASN A O 1
ATOM 2758 N N . PHE A 1 348 ? 6.551 -20.412 -12.261 1.00 64.75 348 PHE A N 1
ATOM 2759 C CA . PHE A 1 348 ? 5.939 -19.224 -11.661 1.00 64.75 348 PHE A CA 1
ATOM 2760 C C . PHE A 1 348 ? 6.245 -17.946 -12.432 1.00 64.75 348 PHE A C 1
ATOM 2762 O O . PHE A 1 348 ? 7.406 -17.807 -12.894 1.00 64.75 348 PHE A O 1
#

pLDDT: mean 81.52, std 13.81, range [46.41, 97.38]

Secondary structure (DSSP, 8-state):
-TTTGGGHHHHHHHHHHHHHHHHHHHHHH-GGGTT--PPPEE-TT-GGGSSTTGGGGHHHHHHHHHHHTT-S--PPPEEPPPHHHHHHHHSSHHHHHHHHHHHHHHHHHHHHHHPBPTTS-BSSPPPP--TT--HHHHHHHHHHHHHHHHHHHHHHH-S---TT-TT-S-HHHHHHHHTS-HHHHHHH---SS-SBTT--SS--S---HHHHH-SS--STTB-HHHHHHHHHHTT--GGGTTTHHHHHHTS-TTHHHHHHHH-HHHHHHHHHHHHHHHT--HHHHIIIIISSPPPPHHHHHHHHHH----TTS---HHHHHHHHHHHHHHHHHHHHHHHHSSPPPTT-

Sequence (348 aa):
VRRNGRGAESSQEEASGKLYAMLEQFKNKYPELKNLKIHGFSGGGAALQRGGGRVTEVAHNHGRVARYFHAKTMGPSLLTIQGHQMQILFSPSSIALNTLESLVAQNLHARAQTELKPNGEHYVLPRRAPNGYDETKNIENFHKACQVMRQAYFDYMGDLDNDKDQNSGNYNFNQLFANAPWVSVILGNLSSRPSKRGGISSINENITVRYLRGDTPKLLNNRAITVERVSAHSGTHFLNYLSVSEGLKSLNYDELHDMYHCSKSCRDFMRNTALSLHMTDFDIAWLTMIGEVRPNKTELISLAKNFNTNRKTKNTNKETLAWLELYAYDVAKLVYKCILDKDPPDNF

Organism: NCBI:txid392032

InterPro domains:
  IPR015813 Pyruvate/Phosphoenolpyruvate kinase-like domain superfamily [SSF51621] (16-287)